Protein AF-0000000074530546 (afdb_homodimer)

Sequence (220 aa):
MHNEKDLALDKEKIQRIVKDAVESVIQHDTPYDHSKVTHWVNNIIDKTMKATTGLSKPFKYIVTCVIVQNNGAGFHTASSCYWETTDDSYIDKFEGQNLYCITSVYWISLMHNEKDLALDKEKIQRIVKDAVESVIQHDTPYDHSKVTHWVNNIIDKTMKATTGLSKPFKYIVTCVIVQNNGAGFHTASSCYWETTDDSYIDKFEGQNLYCITSVYWISL

Foldseek 3Di:
DPPPVVQDDDLVQLVVQLVCLLCVQDDQARADDPVCVVVSQVSSQVSSVVSRVVVVHQKDKDKGKDKAFPPPDDDDDDDDDDDDDPSFKDWDWDHHPTMIMIMMMGIDHD/DPPPVVQDDDLVQLVVQLVCLLCVQDDQARADDPVCVVVSQVSSQVSSVVSRVVVVHQKDKDKGKDKAFPPPDDDDDDDDDDDPDPSFKDWDWDHHDTMIMIMMMGIDHD

Solvent-accessible surface area (backbone atoms only — not comparable to full-atom values): 12385 Å² total; per-residue (Å²): 131,81,55,66,75,76,60,54,81,60,63,69,58,52,51,50,45,46,51,51,26,44,58,73,72,47,56,55,76,42,72,68,45,83,89,46,46,62,58,49,42,51,49,30,46,49,47,29,50,52,58,60,60,65,67,72,58,77,54,35,40,39,38,36,29,36,39,34,39,46,80,81,61,53,70,46,72,54,68,52,68,51,69,87,69,86,83,37,58,51,77,45,79,48,77,35,70,29,26,36,37,41,39,35,40,37,50,40,79,113,130,80,55,67,75,76,61,53,83,59,62,69,58,51,51,50,45,46,50,52,27,44,57,72,72,48,53,56,76,41,73,68,47,84,88,45,46,62,57,49,42,50,49,32,46,50,48,29,49,53,58,60,61,64,65,73,58,76,52,36,38,38,37,36,30,37,40,34,40,45,80,81,61,53,72,46,71,55,69,50,68,52,67,89,67,84,84,36,58,51,77,46,78,48,77,35,69,29,25,34,36,41,39,35,40,39,51,40,79,111

Radius of gyration: 17.86 Å; Cα contacts (8 Å, |Δi|>4): 386; chains: 2; bounding box: 40×55×40 Å

Organism: Naegleria gruberi (NCBI:txid5762)

InterPro domains:
  IPR005334 Dynein light chain Tctex-1-like [PF03645] (13-106)
  IPR005334 Dynein light chain Tctex-1-like [PTHR21255] (6-108)
  IPR038586 Tctex-1-like superfamily [G3DSA:3.30.1140.40] (11-109)

Structure (mmCIF, N/CA/C/O backbone):
data_AF-0000000074530546-model_v1
#
loop_
_entity.id
_entity.type
_entity.pdbx_description
1 polymer 'Dynein light chain'
#
loop_
_atom_site.group_PDB
_atom_site.id
_atom_site.type_symbol
_atom_site.label_atom_id
_atom_site.label_alt_id
_atom_site.label_comp_id
_atom_site.label_asym_id
_atom_site.label_entity_id
_atom_site.label_seq_id
_atom_site.pdbx_PDB_ins_code
_atom_site.Cartn_x
_atom_site.Cartn_y
_atom_site.Cartn_z
_atom_site.occupancy
_atom_site.B_iso_or_equiv
_atom_site.auth_seq_id
_atom_site.auth_comp_id
_atom_site.auth_asym_id
_atom_site.auth_atom_id
_atom_site.pdbx_PDB_model_num
ATOM 1 N N . MET A 1 1 ? -14.602 24.984 22.281 1 37.88 1 MET A N 1
ATOM 2 C CA . MET A 1 1 ? -14.055 23.797 22.922 1 37.88 1 MET A CA 1
ATOM 3 C C . MET A 1 1 ? -14.289 22.562 22.062 1 37.88 1 MET A C 1
ATOM 5 O O . MET A 1 1 ? -15.383 21.984 22.062 1 37.88 1 MET A O 1
ATOM 9 N N . HIS A 1 2 ? -13.938 22.531 20.75 1 51.38 2 HIS A N 1
ATOM 10 C CA . HIS A 1 2 ? -14.242 21.422 19.844 1 51.38 2 HIS A CA 1
ATOM 11 C C . HIS A 1 2 ? -13.742 20.094 20.406 1 51.38 2 HIS A C 1
ATOM 13 O O . HIS A 1 2 ? -12.594 19.984 20.828 1 51.38 2 HIS A O 1
ATOM 19 N N . ASN A 1 3 ? -14.547 19.312 21.047 1 52.34 3 ASN A N 1
ATOM 20 C CA . ASN A 1 3 ? -14.289 18.016 21.688 1 52.34 3 ASN A CA 1
ATOM 21 C C . ASN A 1 3 ? -13.352 17.156 20.844 1 52.34 3 ASN A C 1
ATOM 23 O O . ASN A 1 3 ? -13.703 16.75 19.734 1 52.34 3 ASN A O 1
ATOM 27 N N . GLU A 1 4 ? -12.086 17.297 21.172 1 56.06 4 GLU A N 1
ATOM 28 C CA . GLU A 1 4 ? -11.023 16.516 20.531 1 56.06 4 GLU A CA 1
ATOM 29 C C . GLU A 1 4 ? -11.508 15.125 20.141 1 56.06 4 GLU A C 1
ATOM 31 O O . GLU A 1 4 ? -11.055 14.555 19.141 1 56.06 4 GLU A O 1
ATOM 36 N N . LYS A 1 5 ? -12.312 14.602 21.094 1 59.06 5 LYS A N 1
ATOM 37 C CA . LYS A 1 5 ? -12.891 13.273 20.906 1 59.06 5 LYS A CA 1
ATOM 38 C C . LYS A 1 5 ? -13.773 13.227 19.672 1 59.06 5 LYS A C 1
ATOM 40 O O . LYS A 1 5 ? -13.844 12.211 18.984 1 59.06 5 LYS A O 1
ATOM 45 N N . ASP A 1 6 ? -14.367 14.383 19.406 1 64.12 6 ASP A N 1
ATOM 46 C CA . ASP A 1 6 ? -15.289 14.445 18.266 1 64.12 6 ASP A CA 1
ATOM 47 C C . ASP A 1 6 ? -14.539 14.43 16.953 1 64.12 6 ASP A C 1
ATOM 49 O O . ASP A 1 6 ? -15.109 14.109 15.906 1 64.12 6 ASP A O 1
ATOM 53 N N . LEU A 1 7 ? -13.219 14.578 17.109 1 76.75 7 LEU A N 1
ATOM 54 C CA . LEU A 1 7 ? -12.43 14.711 15.891 1 76.75 7 LEU A CA 1
ATOM 55 C C . LEU A 1 7 ? -11.695 13.414 15.578 1 76.75 7 LEU A C 1
ATOM 57 O O . LEU A 1 7 ? -11.289 13.18 14.438 1 76.75 7 LEU A O 1
ATOM 61 N N . ALA A 1 8 ? -11.844 12.477 16.469 1 85.25 8 ALA A N 1
ATOM 62 C CA . ALA A 1 8 ? -11.102 11.234 16.25 1 85.25 8 ALA A CA 1
ATOM 63 C C . ALA A 1 8 ? -11.844 10.32 15.281 1 85.25 8 ALA A C 1
ATOM 65 O O . ALA A 1 8 ? -13.07 10.352 15.195 1 85.25 8 ALA A O 1
ATOM 66 N N . LEU A 1 9 ? -11.078 9.562 14.508 1 90.94 9 LEU A N 1
ATOM 67 C CA . LEU A 1 9 ? -11.688 8.602 13.602 1 90.94 9 LEU A CA 1
ATOM 68 C C . LEU A 1 9 ? -12.016 7.301 14.328 1 90.94 9 LEU A C 1
ATOM 70 O O . LEU A 1 9 ? -11.195 6.789 15.086 1 90.94 9 LEU A O 1
ATOM 74 N N . ASP A 1 10 ? -13.219 6.836 14.234 1 94 10 ASP A N 1
ATOM 75 C CA . ASP A 1 10 ? -13.664 5.562 14.789 1 94 10 ASP A CA 1
ATOM 76 C C . ASP A 1 10 ? -13.125 4.391 13.977 1 94 10 ASP A C 1
ATOM 78 O O . ASP A 1 10 ? -13.609 4.105 12.883 1 94 10 ASP A O 1
ATOM 82 N N . LYS A 1 11 ? -12.227 3.707 14.484 1 95.38 11 LYS A N 1
ATOM 83 C CA . LYS A 1 11 ? -11.562 2.619 13.773 1 95.38 11 LYS A CA 1
ATOM 84 C C . LYS A 1 11 ? -12.547 1.518 13.398 1 95.38 11 LYS A C 1
ATOM 86 O O . LYS A 1 11 ? -12.422 0.896 12.344 1 95.38 11 LYS A O 1
ATOM 91 N N . GLU A 1 12 ? -13.5 1.257 14.289 1 97.06 12 GLU A N 1
ATOM 92 C CA . GLU A 1 12 ? -14.5 0.234 13.992 1 97.06 12 GLU A CA 1
ATOM 93 C C . GLU A 1 12 ? -15.32 0.604 12.758 1 97.06 12 GLU A C 1
ATOM 95 O O . GLU A 1 12 ? -15.703 -0.269 11.984 1 97.06 12 GLU A O 1
ATOM 100 N N . LYS A 1 13 ? -15.578 1.832 12.688 1 97.19 13 LYS A N 1
ATOM 101 C CA . LYS A 1 13 ? -16.297 2.297 11.508 1 97.19 13 LYS A CA 1
ATOM 102 C C . LYS A 1 13 ? -15.469 2.102 10.242 1 97.19 13 LYS A C 1
ATOM 104 O O . LYS A 1 13 ? -15.984 1.652 9.219 1 97.19 13 LYS A O 1
ATOM 109 N N . ILE A 1 14 ? -14.164 2.354 10.242 1 98.25 14 ILE A N 1
ATOM 110 C CA . ILE A 1 14 ? -13.273 2.172 9.102 1 98.25 14 ILE A CA 1
ATOM 111 C C . ILE A 1 14 ? -13.203 0.692 8.734 1 98.25 14 ILE A C 1
ATOM 113 O O . ILE A 1 14 ? -13.266 0.338 7.555 1 98.25 14 ILE A O 1
ATOM 117 N N . GLN A 1 15 ? -13.117 -0.104 9.711 1 98.44 15 GLN A N 1
ATOM 118 C CA . GLN A 1 15 ? -13.078 -1.546 9.492 1 98.44 15 GLN A CA 1
ATOM 119 C C . GLN A 1 15 ? -14.297 -2.023 8.719 1 98.44 15 GLN A C 1
ATOM 121 O O . GLN A 1 15 ? -14.172 -2.768 7.746 1 98.44 15 GLN A O 1
ATOM 126 N N . ARG A 1 16 ? -15.43 -1.566 9.18 1 98.69 16 ARG A N 1
ATOM 127 C CA . ARG A 1 16 ? -16.672 -1.962 8.531 1 98.69 16 ARG A CA 1
ATOM 128 C C . ARG A 1 16 ? -16.734 -1.451 7.094 1 98.69 16 ARG A C 1
ATOM 130 O O . ARG A 1 16 ? -17.156 -2.172 6.188 1 98.69 16 ARG A O 1
ATOM 137 N N . ILE A 1 17 ? -16.312 -0.23 6.898 1 98.81 17 ILE A N 1
ATOM 138 C CA . ILE A 1 17 ? -16.297 0.372 5.566 1 98.81 17 ILE A CA 1
ATOM 139 C C . ILE A 1 17 ? -15.461 -0.491 4.625 1 98.81 17 ILE A C 1
ATOM 141 O O . ILE A 1 17 ? -15.898 -0.82 3.521 1 98.81 17 ILE A O 1
ATOM 145 N N . VAL A 1 18 ? -14.266 -0.903 5.016 1 98.88 18 VAL A N 1
ATOM 146 C CA . VAL A 1 18 ? -13.344 -1.652 4.172 1 98.88 18 VAL A CA 1
ATOM 147 C C . VAL A 1 18 ? -13.906 -3.045 3.898 1 98.88 18 VAL A C 1
ATOM 149 O O . VAL A 1 18 ? -13.945 -3.492 2.75 1 98.88 18 VAL A O 1
ATOM 152 N N . LYS A 1 19 ? -14.391 -3.66 4.957 1 98.75 19 LYS A N 1
ATOM 153 C CA . LYS A 1 19 ? -14.922 -5.012 4.812 1 98.75 19 LYS A CA 1
ATOM 154 C C . LYS A 1 19 ? -16.141 -5.027 3.895 1 98.75 19 LYS A C 1
ATOM 156 O O . LYS A 1 19 ? -16.266 -5.906 3.039 1 98.75 19 LYS A O 1
ATOM 161 N N . ASP A 1 20 ? -17.031 -4.062 4.051 1 98.88 20 ASP A N 1
ATOM 162 C CA . ASP A 1 20 ? -18.203 -3.959 3.193 1 98.88 20 ASP A CA 1
ATOM 163 C C . ASP A 1 20 ? -17.797 -3.729 1.737 1 98.88 20 ASP A C 1
ATOM 165 O O . ASP A 1 20 ? -18.391 -4.305 0.825 1 98.88 20 ASP A O 1
ATOM 169 N N . ALA A 1 21 ? -16.812 -2.848 1.473 1 98.94 21 ALA A N 1
ATOM 170 C CA . ALA A 1 21 ? -16.344 -2.566 0.12 1 98.94 21 ALA A CA 1
ATOM 171 C C . ALA A 1 21 ? -15.781 -3.826 -0.538 1 98.94 21 ALA A C 1
ATOM 173 O O . ALA A 1 21 ? -16.125 -4.141 -1.681 1 98.94 21 ALA A O 1
ATOM 174 N N . VAL A 1 22 ? -14.969 -4.605 0.191 1 98.88 22 VAL A N 1
ATOM 175 C CA . VAL A 1 22 ? -14.328 -5.809 -0.336 1 98.88 22 VAL A CA 1
ATOM 176 C C . VAL A 1 22 ? -15.391 -6.871 -0.618 1 98.88 22 VAL A C 1
ATOM 178 O O . VAL A 1 22 ? -15.438 -7.43 -1.716 1 98.88 22 VAL A O 1
ATOM 181 N N . GLU A 1 23 ? -16.297 -7.043 0.316 1 98.56 23 GLU A N 1
ATOM 182 C CA . GLU A 1 23 ? -17.281 -8.117 0.213 1 98.56 23 GLU A CA 1
ATOM 183 C C . GLU A 1 23 ? -18.344 -7.789 -0.827 1 98.56 23 GLU A C 1
ATOM 185 O O . GLU A 1 23 ? -19.031 -8.688 -1.32 1 98.56 23 GLU A O 1
ATOM 190 N N . SER A 1 24 ? -18.516 -6.516 -1.108 1 98.75 24 SER A N 1
ATOM 191 C CA . SER A 1 24 ? -19.453 -6.129 -2.158 1 98.75 24 SER A CA 1
ATOM 192 C C . SER A 1 24 ? -18.891 -6.457 -3.541 1 98.75 24 SER A C 1
ATOM 194 O O . SER A 1 24 ? -19.641 -6.469 -4.527 1 98.75 24 SER A O 1
ATOM 196 N N . VAL A 1 25 ? -17.578 -6.66 -3.701 1 98.62 25 VAL A N 1
ATOM 197 C CA . VAL A 1 25 ? -16.922 -6.828 -4.996 1 98.62 25 VAL A CA 1
ATOM 198 C C . VAL A 1 25 ? -16.5 -8.281 -5.18 1 98.62 25 VAL A C 1
ATOM 200 O O . VAL A 1 25 ? -16.672 -8.859 -6.258 1 98.62 25 VAL A O 1
ATOM 203 N N . ILE A 1 26 ? -15.969 -8.906 -4.129 1 98.06 26 ILE A 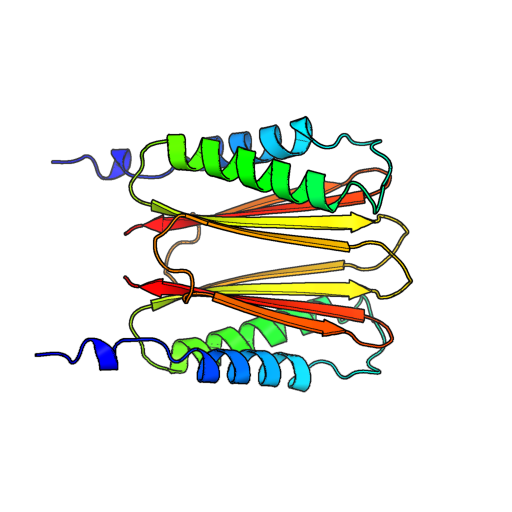N 1
ATOM 204 C CA . ILE A 1 26 ? -15.469 -10.273 -4.266 1 98.06 26 ILE A CA 1
ATOM 205 C C . ILE A 1 26 ? -16 -11.133 -3.125 1 98.06 26 ILE A C 1
ATOM 207 O O . ILE A 1 26 ? -16.156 -10.656 -1.996 1 98.06 26 ILE A O 1
ATOM 211 N N . GLN A 1 27 ? -16.281 -12.359 -3.418 1 98.12 27 GLN A N 1
ATOM 212 C CA . GLN A 1 27 ? -16.719 -13.391 -2.484 1 98.12 27 GLN A CA 1
ATOM 213 C C . GLN A 1 27 ? -15.68 -14.492 -2.334 1 98.12 27 GLN A C 1
ATOM 215 O O . GLN A 1 27 ? -14.703 -14.531 -3.084 1 98.12 27 GLN A O 1
ATOM 220 N N . HIS A 1 28 ? -15.914 -15.32 -1.406 1 97.94 28 HIS A N 1
ATOM 221 C CA . HIS A 1 28 ? -14.961 -16.359 -1.061 1 97.94 28 HIS A CA 1
ATOM 222 C C . HIS A 1 28 ? -14.648 -17.25 -2.264 1 97.94 28 HIS A C 1
ATOM 224 O O . HIS A 1 28 ? -13.516 -17.719 -2.424 1 97.94 28 HIS A O 1
ATOM 230 N N . ASP A 1 29 ? -15.641 -17.438 -3.143 1 98.12 29 ASP A N 1
ATOM 231 C CA . ASP A 1 29 ? -15.469 -18.375 -4.25 1 98.12 29 ASP A CA 1
ATOM 232 C C . ASP A 1 29 ? -15.328 -17.625 -5.578 1 98.12 29 ASP A C 1
ATOM 234 O O . ASP A 1 29 ? -15.414 -18.234 -6.645 1 98.12 29 ASP A O 1
ATOM 238 N N . THR A 1 30 ? -15.133 -16.375 -5.488 1 98.06 30 THR A N 1
ATOM 239 C CA . THR A 1 30 ? -14.938 -15.594 -6.711 1 98.06 30 THR A CA 1
ATOM 240 C C . THR A 1 30 ? -13.734 -16.109 -7.492 1 98.06 30 THR A C 1
ATOM 242 O O . THR A 1 30 ? -12.633 -16.203 -6.949 1 98.06 30 THR A O 1
ATOM 245 N N . PRO A 1 31 ? -13.953 -16.5 -8.742 1 97.81 31 PRO A N 1
ATOM 246 C CA . PRO A 1 31 ? -12.805 -16.906 -9.555 1 97.81 31 PRO A CA 1
ATOM 247 C C . PRO A 1 31 ? -11.906 -15.727 -9.922 1 97.81 31 PRO A C 1
ATOM 249 O O . PRO A 1 31 ? -12.398 -14.625 -10.172 1 97.81 31 PRO A O 1
ATOM 252 N N . TYR A 1 32 ? -10.672 -16.031 -9.938 1 97.19 32 TYR A N 1
ATOM 253 C CA . TYR A 1 32 ? -9.758 -15.008 -10.43 1 97.19 32 TYR A CA 1
ATOM 254 C C . TYR A 1 32 ? -9.953 -14.773 -11.922 1 97.19 32 TYR A C 1
ATOM 256 O O . TYR A 1 32 ? -10.031 -15.719 -12.703 1 97.19 32 TYR A O 1
ATOM 264 N N . ASP A 1 33 ? -10.016 -13.555 -12.383 1 96.88 33 ASP A N 1
ATOM 265 C CA . ASP A 1 33 ? -10.172 -13.148 -13.773 1 96.88 33 ASP A CA 1
ATOM 266 C C . ASP A 1 33 ? -9.312 -11.93 -14.086 1 96.88 33 ASP A C 1
ATOM 268 O O . ASP A 1 33 ? -9.641 -10.805 -13.695 1 96.88 33 ASP A O 1
ATOM 272 N N . HIS A 1 34 ? -8.219 -12.133 -14.82 1 94.38 34 HIS A N 1
ATOM 273 C CA . HIS A 1 34 ? -7.246 -11.094 -15.125 1 94.38 34 HIS A CA 1
ATOM 274 C C . HIS A 1 34 ? -7.91 -9.891 -15.789 1 94.38 34 HIS A C 1
ATOM 276 O O . HIS A 1 34 ? -7.48 -8.758 -15.594 1 94.38 34 HIS A O 1
ATOM 282 N N . SER A 1 35 ? -8.883 -10.18 -16.484 1 96.88 35 SER A N 1
ATOM 283 C CA . SER A 1 35 ? -9.531 -9.109 -17.234 1 96.88 35 SER A CA 1
ATOM 284 C C . SER A 1 35 ? -10.438 -8.273 -16.344 1 96.88 35 SER A C 1
ATOM 286 O O . SER A 1 35 ? -10.859 -7.184 -16.734 1 96.88 35 SER A O 1
ATOM 288 N N . LYS A 1 36 ? -10.711 -8.719 -15.133 1 97.75 36 LYS A N 1
ATOM 289 C CA . LYS A 1 36 ? -11.664 -8.031 -14.273 1 97.75 36 LYS A CA 1
ATOM 290 C C . LYS A 1 36 ? -10.969 -7.449 -13.039 1 97.75 36 LYS A C 1
ATOM 292 O O . LYS A 1 36 ? -11.492 -6.547 -12.391 1 97.75 36 LYS A O 1
ATOM 297 N N . VAL A 1 37 ? -9.828 -7.934 -12.727 1 98.06 37 VAL A N 1
ATOM 298 C CA . VAL A 1 37 ? -9.195 -7.668 -11.438 1 98.06 37 VAL A CA 1
ATOM 299 C C . VAL A 1 37 ? -8.914 -6.176 -11.297 1 98.06 37 VAL A C 1
ATOM 301 O O . VAL A 1 37 ? -9.047 -5.605 -10.211 1 98.06 37 VAL A O 1
ATOM 304 N N . THR A 1 38 ? -8.516 -5.582 -12.43 1 98.25 38 THR A N 1
ATOM 305 C CA . THR A 1 38 ? -8.289 -4.145 -12.391 1 98.25 38 THR A CA 1
ATOM 306 C C . THR A 1 38 ? -9.562 -3.402 -12 1 98.25 38 THR A C 1
ATOM 308 O O . THR A 1 38 ? -9.531 -2.496 -11.164 1 98.25 38 THR A O 1
ATOM 311 N N . HIS A 1 39 ? -10.602 -3.795 -12.531 1 98.38 39 HIS A N 1
ATOM 312 C CA . HIS A 1 39 ? -11.891 -3.197 -12.203 1 98.38 39 HIS A CA 1
ATOM 313 C C . HIS A 1 39 ? -12.258 -3.451 -10.742 1 98.38 39 HIS A C 1
ATOM 315 O O . HIS A 1 39 ? -12.734 -2.547 -10.055 1 98.38 39 HIS A O 1
ATOM 321 N N . TRP A 1 40 ? -12.039 -4.66 -10.25 1 98.88 40 TRP A N 1
ATOM 322 C CA . TRP A 1 40 ? -12.32 -5 -8.859 1 98.88 40 TRP A CA 1
ATOM 323 C C . TRP A 1 40 ? -11.523 -4.117 -7.914 1 98.88 40 TRP A C 1
ATOM 325 O O . TRP A 1 40 ? -12.078 -3.527 -6.984 1 98.88 40 TRP A O 1
ATOM 335 N N . VAL A 1 41 ? -10.227 -3.99 -8.164 1 98.81 41 VAL A 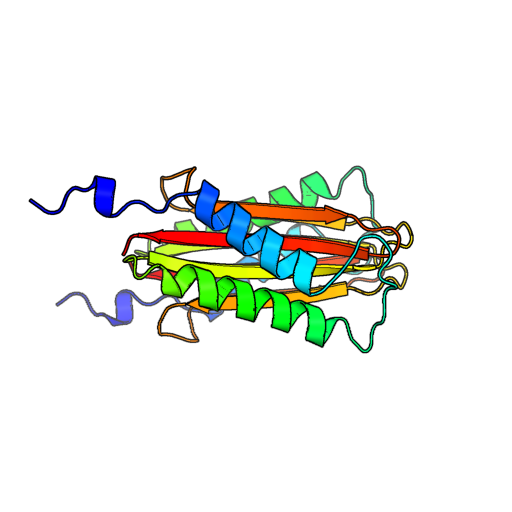N 1
ATOM 336 C CA . VAL A 1 41 ? -9.32 -3.186 -7.348 1 98.81 41 VAL A CA 1
ATOM 337 C C . VAL A 1 41 ? -9.82 -1.743 -7.297 1 98.81 41 VAL A C 1
ATOM 339 O O . VAL A 1 41 ? -9.977 -1.173 -6.215 1 98.81 41 VAL A O 1
ATOM 342 N N . ASN A 1 42 ? -10.172 -1.205 -8.398 1 98.75 42 ASN A N 1
ATOM 343 C CA . ASN A 1 42 ? -10.633 0.18 -8.469 1 98.75 42 ASN A CA 1
ATOM 344 C C . ASN A 1 42 ? -11.969 0.365 -7.762 1 98.75 42 ASN A C 1
ATOM 346 O O . ASN A 1 42 ? -12.188 1.377 -7.094 1 98.75 42 ASN A O 1
ATOM 350 N N . ASN A 1 43 ? -12.836 -0.547 -7.93 1 98.88 43 ASN A N 1
ATOM 351 C CA . ASN A 1 43 ? -14.133 -0.476 -7.273 1 98.88 43 ASN A CA 1
ATOM 352 C C . ASN A 1 43 ? -14 -0.483 -5.754 1 98.88 43 ASN A C 1
ATOM 354 O O . ASN A 1 43 ? -14.648 0.299 -5.062 1 98.88 43 ASN A O 1
ATOM 358 N N . ILE A 1 44 ? -13.148 -1.354 -5.273 1 98.88 44 ILE A N 1
ATOM 359 C CA . ILE A 1 44 ? -12.922 -1.455 -3.834 1 98.88 44 ILE A CA 1
ATOM 360 C C . ILE A 1 44 ? -12.328 -0.146 -3.314 1 98.88 44 ILE A C 1
ATOM 362 O O . ILE A 1 44 ? -12.781 0.384 -2.297 1 98.88 44 ILE A O 1
ATOM 366 N N . ILE A 1 45 ? -11.422 0.363 -4.008 1 98.81 45 ILE A N 1
ATOM 367 C CA . ILE A 1 45 ? -10.766 1.604 -3.607 1 98.81 45 ILE A CA 1
ATOM 368 C C . ILE A 1 45 ? -11.781 2.746 -3.611 1 98.81 45 ILE A C 1
ATOM 370 O O . ILE A 1 45 ? -11.883 3.504 -2.643 1 98.81 45 ILE A O 1
ATOM 374 N N . ASP A 1 46 ? -12.555 2.832 -4.637 1 98.75 46 ASP A N 1
ATOM 375 C CA . ASP A 1 46 ? -13.539 3.9 -4.789 1 98.75 46 ASP A CA 1
ATOM 376 C C . ASP A 1 46 ? -14.586 3.844 -3.684 1 98.75 46 ASP A C 1
ATOM 378 O O . ASP A 1 46 ? -14.898 4.863 -3.066 1 98.75 46 ASP A O 1
ATOM 382 N N . LYS A 1 47 ? -15.125 2.723 -3.42 1 98.88 47 LYS A N 1
ATOM 383 C CA . LYS A 1 47 ? -16.125 2.545 -2.375 1 98.88 47 LYS A CA 1
ATOM 384 C C . LYS A 1 47 ? -15.555 2.883 -1.001 1 98.88 47 LYS A C 1
ATOM 386 O O . LYS A 1 47 ? -16.203 3.576 -0.209 1 98.88 47 LYS A O 1
ATOM 391 N N . THR A 1 48 ? -14.375 2.408 -0.734 1 98.88 48 THR A N 1
ATOM 392 C CA . THR A 1 48 ? -13.727 2.654 0.548 1 98.88 48 THR A CA 1
ATOM 393 C C . THR A 1 48 ? -13.445 4.145 0.731 1 98.88 48 THR A C 1
ATOM 395 O O . THR A 1 48 ? -13.766 4.719 1.771 1 98.88 48 THR A O 1
ATOM 398 N N . MET A 1 49 ? -12.852 4.715 -0.305 1 98.5 49 MET A N 1
ATOM 399 C CA . MET A 1 49 ? -12.492 6.129 -0.238 1 98.5 49 MET A CA 1
ATOM 400 C C . MET A 1 49 ? -13.734 6.996 -0.076 1 98.5 49 MET A C 1
ATOM 402 O O . MET A 1 49 ? -13.766 7.895 0.77 1 98.5 49 MET A O 1
ATOM 406 N N . LYS A 1 50 ? -14.742 6.703 -0.856 1 98.69 50 LYS A N 1
ATOM 407 C CA . LYS A 1 50 ? -15.984 7.469 -0.794 1 98.69 50 LYS A CA 1
ATOM 408 C C . LYS A 1 50 ? -16.609 7.383 0.592 1 98.69 50 LYS A C 1
ATOM 410 O O . LYS A 1 50 ? -17 8.398 1.168 1 98.69 50 LYS A O 1
ATOM 415 N N . ALA A 1 51 ? -16.734 6.227 1.116 1 98.69 51 ALA A N 1
ATOM 416 C CA . ALA A 1 51 ? -17.359 6.027 2.424 1 98.69 51 ALA A CA 1
ATOM 417 C C . ALA A 1 51 ? -16.531 6.676 3.527 1 98.69 51 ALA A C 1
ATOM 419 O O . ALA A 1 51 ? -17.078 7.285 4.449 1 98.69 51 ALA A O 1
ATOM 420 N N . THR A 1 52 ? -15.18 6.555 3.504 1 98.06 52 THR A N 1
ATOM 421 C CA . THR A 1 52 ? -14.305 7.109 4.531 1 98.06 52 THR A CA 1
ATOM 422 C C . THR A 1 52 ? -14.344 8.633 4.512 1 98.06 52 THR A C 1
ATOM 424 O O . THR A 1 52 ? -14.453 9.273 5.559 1 98.06 52 THR A O 1
ATOM 427 N N . THR A 1 53 ? -14.281 9.219 3.342 1 96.56 53 THR A N 1
ATOM 428 C CA . THR A 1 53 ? -14.297 10.672 3.232 1 96.56 53 THR A CA 1
ATOM 429 C C . THR A 1 53 ? -15.688 11.219 3.531 1 96.56 53 THR A C 1
ATOM 431 O O . THR A 1 53 ? -15.828 12.375 3.947 1 96.56 53 THR A O 1
ATOM 434 N N . GLY A 1 54 ? -16.641 10.422 3.41 1 97.25 54 GLY A N 1
ATOM 435 C CA . GLY A 1 54 ? -18 10.797 3.711 1 97.25 54 GLY A CA 1
ATOM 436 C C . GLY A 1 54 ? -18.266 10.992 5.195 1 97.25 54 GLY A C 1
ATOM 437 O O . GLY A 1 54 ? -19.281 11.578 5.586 1 97.25 54 GLY A O 1
ATOM 438 N N . LEU A 1 55 ? -17.359 10.508 6.008 1 95.56 55 LEU A N 1
ATOM 439 C CA . LEU A 1 55 ? -17.484 10.688 7.453 1 95.56 55 LEU A CA 1
ATOM 440 C C . LEU A 1 55 ? -17.281 12.148 7.844 1 95.56 55 LEU A C 1
ATOM 442 O O . LEU A 1 55 ? -17.562 12.531 8.977 1 95.56 55 LEU A O 1
ATOM 446 N N . SER A 1 56 ? -16.812 12.961 6.957 1 93.81 56 SER A N 1
ATOM 447 C CA . SER A 1 56 ? -16.641 14.398 7.125 1 93.81 56 SER A CA 1
ATOM 448 C C . SER A 1 56 ? -15.758 14.719 8.32 1 93.81 56 SER A C 1
ATOM 450 O O . SER A 1 56 ? -16.078 15.594 9.125 1 93.81 56 SER A O 1
ATOM 452 N N . LYS A 1 57 ? -14.758 13.914 8.531 1 93.88 57 LYS A N 1
ATOM 453 C CA . LYS A 1 57 ? -13.727 14.156 9.539 1 93.88 57 LYS A CA 1
ATOM 454 C C . LYS A 1 57 ? -12.492 14.797 8.922 1 93.88 57 LYS A C 1
ATOM 456 O O . LYS A 1 57 ? -12.219 14.617 7.73 1 93.88 57 LYS A O 1
ATOM 461 N N . PRO A 1 58 ? -11.68 15.578 9.703 1 92.75 58 PRO A N 1
ATOM 462 C CA . PRO A 1 58 ? -10.531 16.312 9.172 1 92.75 58 PRO A CA 1
ATOM 463 C C . PRO A 1 58 ? -9.281 15.445 9.062 1 92.75 58 PRO A C 1
ATOM 465 O O . PRO A 1 58 ? -8.281 15.703 9.742 1 92.75 58 PRO A O 1
ATOM 468 N N . PHE A 1 59 ? -9.266 14.523 8.102 1 94.31 59 PHE A N 1
ATOM 469 C CA . PHE A 1 59 ? -8.133 13.641 7.863 1 94.31 59 PHE A CA 1
ATOM 470 C C . PHE A 1 59 ? -7.812 13.555 6.375 1 94.31 59 PHE A C 1
ATOM 472 O O . PHE A 1 59 ? -8.695 13.758 5.539 1 94.31 59 PHE A O 1
ATOM 479 N N . LYS A 1 60 ? -6.598 13.344 6.086 1 94.62 60 LYS A N 1
ATOM 480 C CA . LYS A 1 60 ? -6.164 12.828 4.793 1 94.62 60 LYS A CA 1
ATOM 481 C C . LYS A 1 60 ? -6.156 11.297 4.785 1 94.62 60 LYS A C 1
ATOM 483 O O . LYS A 1 60 ? -5.945 10.672 5.824 1 94.62 60 LYS A O 1
ATOM 488 N N . TYR A 1 61 ? -6.461 10.734 3.621 1 96.38 61 TYR A N 1
ATOM 489 C CA . TYR A 1 61 ? -6.59 9.281 3.553 1 96.38 61 TYR A CA 1
ATOM 490 C C . TYR A 1 61 ? -5.742 8.711 2.424 1 96.38 61 TYR A C 1
ATOM 492 O O . TYR A 1 61 ? -5.629 9.312 1.355 1 96.38 61 TYR A O 1
ATOM 500 N N . ILE A 1 62 ? -5.199 7.531 2.654 1 97.19 62 ILE A N 1
ATOM 501 C CA . ILE A 1 62 ? -4.66 6.676 1.602 1 97.19 62 ILE A CA 1
ATOM 502 C C . ILE A 1 62 ? -5.34 5.312 1.646 1 97.19 62 ILE A C 1
ATOM 504 O O . ILE A 1 62 ? -5.453 4.703 2.713 1 97.19 62 ILE A O 1
ATOM 508 N N . VAL A 1 63 ? -5.859 4.914 0.564 1 98.5 63 VAL A N 1
ATOM 509 C CA . VAL A 1 63 ? -6.387 3.561 0.419 1 98.5 63 VAL A CA 1
ATOM 510 C C . VAL A 1 63 ? -5.559 2.789 -0.604 1 98.5 63 VAL A C 1
ATOM 512 O O . VAL A 1 63 ? -5.297 3.285 -1.702 1 98.5 63 VAL A O 1
ATOM 515 N N . THR A 1 64 ? -5.07 1.661 -0.296 1 98.38 64 THR A N 1
ATOM 516 C CA . THR A 1 64 ? -4.418 0.751 -1.231 1 98.38 64 THR A CA 1
ATOM 517 C C . THR A 1 64 ? -5.176 -0.57 -1.318 1 98.38 64 THR A C 1
ATOM 519 O O . THR A 1 64 ? -5.758 -1.024 -0.332 1 98.38 64 THR A O 1
ATOM 522 N N . CYS A 1 65 ? -5.16 -1.166 -2.416 1 98.75 65 CYS A N 1
ATOM 523 C CA . CYS A 1 65 ? -5.75 -2.486 -2.615 1 98.75 65 CYS A CA 1
ATOM 524 C C . CYS A 1 65 ? -4.891 -3.33 -3.551 1 98.75 65 CYS A C 1
ATOM 526 O O . CYS A 1 65 ? -4.402 -2.834 -4.566 1 98.75 65 CYS A O 1
ATOM 528 N N . VAL A 1 66 ? -4.699 -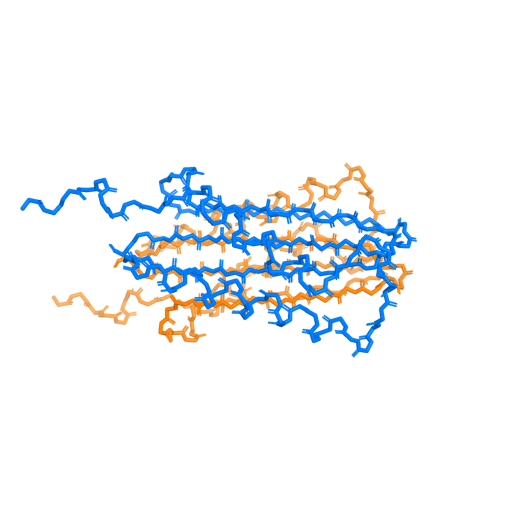4.559 -3.191 1 98.31 66 VAL A N 1
ATOM 529 C CA . VAL A 1 66 ? -3.955 -5.535 -3.98 1 98.31 66 VAL A CA 1
ATOM 530 C C . VAL A 1 66 ? -4.758 -6.828 -4.094 1 98.31 66 VAL A C 1
ATOM 532 O O . VAL A 1 66 ? -5.277 -7.336 -3.096 1 98.31 66 VAL A O 1
ATOM 535 N N . ILE A 1 67 ? -4.844 -7.324 -5.223 1 98.12 67 ILE A N 1
ATOM 536 C CA . ILE A 1 67 ? -5.434 -8.641 -5.445 1 98.12 67 ILE A CA 1
ATOM 537 C C . ILE A 1 67 ? -4.41 -9.555 -6.117 1 98.12 67 ILE A C 1
ATOM 539 O O . ILE A 1 67 ? -3.762 -9.164 -7.09 1 98.12 67 ILE A O 1
ATOM 543 N N . VAL A 1 68 ? -4.254 -10.734 -5.582 1 96.56 68 VAL A N 1
ATOM 544 C CA . VAL A 1 68 ? -3.326 -11.734 -6.102 1 96.56 68 VAL A CA 1
ATOM 545 C C . VAL A 1 68 ? -4.07 -13.039 -6.363 1 96.56 68 VAL A C 1
ATOM 547 O O . VAL A 1 68 ? -4.926 -13.445 -5.574 1 96.56 68 VAL A O 1
ATOM 550 N N . GLN A 1 69 ? -3.727 -13.594 -7.465 1 96.88 69 GLN A N 1
ATOM 551 C CA . GLN A 1 69 ? -4.266 -14.922 -7.734 1 96.88 69 GLN A CA 1
ATOM 552 C C . GLN A 1 69 ? -3.752 -15.938 -6.719 1 96.88 69 GLN A C 1
ATOM 554 O O . GLN A 1 69 ? -2.555 -15.984 -6.426 1 96.88 69 GLN A O 1
ATOM 559 N N . ASN A 1 70 ? -4.695 -16.688 -6.121 1 94.88 70 ASN A N 1
ATOM 560 C CA . ASN A 1 70 ? -4.34 -17.75 -5.191 1 94.88 70 ASN A CA 1
ATOM 561 C C . ASN A 1 70 ? -4.016 -19.047 -5.922 1 94.88 70 ASN A C 1
ATOM 563 O O . ASN A 1 70 ? -4.785 -20 -5.859 1 94.88 70 ASN A O 1
ATOM 567 N N . ASN A 1 71 ? -2.996 -19.203 -6.52 1 92.88 71 ASN A N 1
ATOM 568 C CA . ASN A 1 71 ? -2.551 -20.391 -7.234 1 92.88 71 ASN A CA 1
ATOM 569 C C . ASN A 1 71 ? -1.338 -21.031 -6.566 1 92.88 71 ASN A C 1
ATOM 571 O O . ASN A 1 71 ? -0.536 -21.688 -7.223 1 92.88 71 ASN A O 1
ATOM 575 N N . GLY A 1 72 ? -1.129 -20.672 -5.293 1 89.44 72 GLY A N 1
ATOM 576 C CA . GLY A 1 72 ? -0.028 -21.219 -4.52 1 89.44 72 GLY A CA 1
ATOM 577 C C . GLY A 1 72 ? 1.208 -20.344 -4.531 1 89.44 72 GLY A C 1
ATOM 578 O O . GLY A 1 72 ? 2.219 -20.672 -3.908 1 89.44 72 GLY A O 1
ATOM 579 N N . ALA A 1 73 ? 1.136 -19.25 -5.254 1 90.19 73 ALA A N 1
ATOM 580 C CA . ALA A 1 73 ? 2.268 -18.328 -5.328 1 90.19 73 ALA A CA 1
ATOM 581 C C . ALA A 1 73 ? 2.496 -17.641 -3.986 1 90.19 73 ALA A C 1
ATOM 583 O O . ALA A 1 73 ? 1.544 -17.344 -3.262 1 90.19 73 ALA A O 1
ATOM 584 N N . GLY A 1 74 ? 3.805 -17.297 -3.631 1 93.38 74 GLY A N 1
ATOM 585 C CA . GLY A 1 74 ? 4.137 -16.547 -2.43 1 93.38 74 GLY A CA 1
ATOM 586 C C . GLY A 1 74 ? 3.84 -15.07 -2.551 1 93.38 74 GLY A C 1
ATOM 587 O O . GLY A 1 74 ? 4.008 -14.484 -3.619 1 93.38 74 GLY A O 1
ATOM 588 N N . PHE A 1 75 ? 3.48 -14.477 -1.518 1 93.12 75 PHE A N 1
ATOM 589 C CA . PHE A 1 75 ? 3.141 -13.062 -1.439 1 93.12 75 PHE A CA 1
ATOM 590 C C . PHE A 1 75 ? 3.381 -12.523 -0.034 1 93.12 75 PHE A C 1
ATOM 592 O O . PHE A 1 75 ? 3.043 -13.18 0.954 1 93.12 75 PHE A O 1
ATOM 599 N N . HIS A 1 76 ? 4.066 -11.484 0.067 1 97.19 76 HIS A N 1
ATOM 600 C CA . HIS A 1 76 ? 4.273 -10.805 1.342 1 97.19 76 HIS A CA 1
ATOM 601 C C . HIS A 1 76 ? 4.184 -9.289 1.181 1 97.19 76 HIS A C 1
ATOM 603 O O . HIS A 1 76 ? 4.668 -8.734 0.191 1 97.19 76 HIS A O 1
ATOM 609 N N . THR A 1 77 ? 3.607 -8.68 2.115 1 97.44 77 THR A N 1
ATOM 610 C CA . THR A 1 77 ? 3.502 -7.227 2.105 1 97.44 77 THR A CA 1
ATOM 611 C C . THR A 1 77 ? 3.664 -6.664 3.516 1 97.44 77 THR A C 1
ATOM 613 O O . THR A 1 77 ? 3.365 -7.344 4.5 1 97.44 77 THR A O 1
ATOM 616 N N . ALA A 1 78 ? 4.133 -5.516 3.619 1 97.62 78 ALA A N 1
ATOM 617 C CA . ALA A 1 78 ? 4.215 -4.742 4.855 1 97.62 78 ALA A CA 1
ATOM 618 C C . ALA A 1 78 ? 4.16 -3.246 4.57 1 97.62 78 ALA A C 1
ATOM 620 O O . ALA A 1 78 ? 4.195 -2.826 3.414 1 97.62 78 ALA A O 1
ATOM 621 N N . SER A 1 79 ? 3.994 -2.494 5.527 1 97.06 79 SER A N 1
ATOM 622 C CA . SER A 1 79 ? 4.031 -1.039 5.438 1 97.06 79 SER A CA 1
ATOM 623 C C . SER A 1 79 ? 4.602 -0.421 6.707 1 97.06 79 SER A C 1
ATOM 625 O O . SER A 1 79 ? 4.637 -1.067 7.758 1 97.06 79 SER A O 1
ATOM 627 N N . SER A 1 80 ? 5.105 0.695 6.602 1 96.75 80 SER A N 1
ATOM 628 C CA . SER A 1 80 ? 5.555 1.497 7.734 1 96.75 80 SER A CA 1
ATOM 629 C C . SER A 1 80 ? 5.121 2.953 7.59 1 96.75 80 SER A C 1
ATOM 631 O O . SER A 1 80 ? 4.984 3.455 6.473 1 96.75 80 SER A O 1
ATOM 633 N N . CYS A 1 81 ? 4.84 3.574 8.656 1 95.25 81 CYS A N 1
ATOM 634 C CA . CYS A 1 81 ? 4.449 4.977 8.734 1 95.25 81 CYS A CA 1
ATOM 635 C C . CYS A 1 81 ? 5.418 5.766 9.609 1 95.25 81 CYS A C 1
ATOM 637 O O . CYS A 1 81 ? 5.875 5.266 10.641 1 95.25 81 CYS A O 1
ATOM 639 N N . TYR A 1 82 ? 5.695 6.941 9.078 1 94.25 82 TYR A N 1
ATOM 640 C CA . TYR A 1 82 ? 6.523 7.852 9.859 1 94.25 82 TYR A CA 1
ATOM 641 C C . TYR A 1 82 ? 5.707 9.039 10.359 1 94.25 82 TYR A C 1
ATOM 643 O O . TYR A 1 82 ? 5.609 10.062 9.688 1 94.25 82 TYR A O 1
ATOM 651 N N . TRP A 1 83 ? 5.062 8.742 11.281 1 86.81 83 TRP A N 1
ATOM 652 C CA . TRP A 1 83 ? 4.32 9.703 12.094 1 86.81 83 TRP A CA 1
ATOM 653 C C . TRP A 1 83 ? 3.912 9.086 13.43 1 86.81 83 TRP A C 1
ATOM 655 O O . TRP A 1 83 ? 4.125 7.895 13.656 1 86.81 83 TRP A O 1
ATOM 665 N N . GLU A 1 84 ? 3.34 9.633 14.516 1 64.38 84 GLU A N 1
ATOM 666 C CA . GLU A 1 84 ? 3.115 9.219 15.898 1 64.38 84 GLU A CA 1
ATOM 667 C C . GLU A 1 84 ? 1.986 8.195 15.992 1 64.38 84 GLU A C 1
ATOM 669 O O . GLU A 1 84 ? 2.219 7.039 16.344 1 64.38 84 GLU A O 1
ATOM 674 N N . THR A 1 85 ? 1.145 7.637 15.758 1 66.19 85 THR A N 1
ATOM 675 C CA . THR A 1 85 ? 0.065 6.895 16.406 1 66.19 85 THR A CA 1
ATOM 676 C C . THR A 1 85 ? -0.158 5.555 15.695 1 66.19 85 THR A C 1
ATOM 678 O O . THR A 1 85 ? -0.024 5.457 14.477 1 66.19 85 THR A O 1
ATOM 681 N N . THR A 1 86 ? -0.262 4.574 16.406 1 72.81 86 THR A N 1
ATOM 682 C CA . THR A 1 86 ? -0.519 3.229 15.898 1 72.81 86 THR A CA 1
ATOM 683 C C . THR A 1 86 ? -1.994 3.057 15.547 1 72.81 86 THR A C 1
ATOM 685 O O . THR A 1 86 ? -2.367 2.096 14.867 1 72.81 86 THR A O 1
ATOM 688 N N . ASP A 1 87 ? -2.816 4.008 15.82 1 85.69 87 ASP A N 1
ATOM 689 C CA . ASP A 1 87 ? -4.254 3.848 15.617 1 85.69 87 ASP A CA 1
ATOM 690 C C . ASP A 1 87 ? -4.727 4.633 14.398 1 85.69 87 ASP A C 1
ATOM 692 O O . ASP A 1 87 ? -5.852 5.137 14.375 1 85.69 87 ASP A O 1
ATOM 696 N N . ASP A 1 88 ? -3.947 4.672 13.375 1 93.69 88 ASP A N 1
ATOM 697 C CA . ASP A 1 88 ? -4.277 5.516 12.234 1 93.69 88 ASP A CA 1
ATOM 698 C C . ASP A 1 88 ? -4.301 4.703 10.938 1 93.69 88 ASP A C 1
ATOM 700 O O . ASP A 1 88 ? -4.133 5.258 9.852 1 93.69 88 ASP A O 1
ATOM 704 N N . SER A 1 89 ? -4.438 3.35 11.148 1 96.5 89 SER A N 1
ATOM 705 C CA . SER A 1 89 ? -4.48 2.5 9.961 1 96.5 89 SER A CA 1
ATOM 706 C C . SER A 1 89 ? -5.344 1.265 10.203 1 96.5 89 SER A C 1
ATOM 708 O O . SER A 1 89 ? -5.574 0.871 11.344 1 96.5 89 SER A O 1
ATOM 710 N N . TYR A 1 90 ? -5.855 0.762 9.195 1 97.62 90 TYR A N 1
ATOM 711 C CA . TYR A 1 90 ? -6.52 -0.537 9.195 1 97.62 90 TYR A CA 1
ATOM 712 C C . TYR A 1 90 ? -6.172 -1.327 7.934 1 97.62 90 TYR A C 1
ATOM 714 O O . TYR A 1 90 ? -6.164 -0.777 6.832 1 97.62 90 TYR A O 1
ATOM 722 N N . ILE A 1 91 ? -5.828 -2.621 8.094 1 97.94 91 ILE A N 1
ATOM 723 C CA . ILE A 1 91 ? -5.504 -3.527 6.996 1 97.94 91 ILE A CA 1
ATOM 724 C C . ILE A 1 91 ? -6.465 -4.711 7 1 97.94 91 ILE A C 1
ATOM 726 O O . ILE A 1 91 ? -6.562 -5.434 7.996 1 97.94 91 ILE A O 1
ATOM 730 N N . ASP A 1 92 ? -7.223 -4.863 5.949 1 98.62 92 ASP A N 1
ATOM 731 C CA . ASP A 1 92 ? -8.094 -6.02 5.754 1 98.62 92 ASP A CA 1
ATOM 732 C C . ASP A 1 92 ? -7.422 -7.066 4.863 1 98.62 92 ASP A C 1
ATOM 734 O O . ASP A 1 92 ? -6.945 -6.746 3.773 1 98.62 92 ASP A O 1
ATOM 738 N N . LYS A 1 93 ? -7.449 -8.281 5.316 1 98.06 93 LYS A N 1
ATOM 739 C CA . LYS A 1 93 ? -6.91 -9.398 4.547 1 98.06 93 LYS A CA 1
ATOM 740 C C . LYS A 1 93 ? -8 -10.414 4.215 1 98.06 93 LYS A C 1
ATOM 742 O O . LYS A 1 93 ? -8.336 -11.266 5.039 1 98.06 93 LYS A O 1
ATOM 747 N N . PHE A 1 94 ? -8.516 -10.266 3.039 1 98.31 94 PHE A N 1
ATOM 748 C CA . PHE A 1 94 ? -9.516 -11.203 2.543 1 98.31 94 PHE A CA 1
ATOM 749 C C . PHE A 1 94 ? -8.859 -12.367 1.818 1 98.31 94 PHE A C 1
ATOM 751 O O . PHE A 1 94 ? -8.062 -12.164 0.9 1 98.31 94 PHE A O 1
ATOM 758 N N . GLU A 1 95 ? -9.102 -13.562 2.248 1 96.88 95 GLU A N 1
ATOM 759 C CA . GLU A 1 95 ? -8.578 -14.758 1.592 1 96.88 95 GLU A CA 1
ATOM 760 C C . GLU A 1 95 ? -9.711 -15.602 1.012 1 96.88 95 GLU A C 1
ATOM 762 O O . GLU A 1 95 ? -10.469 -16.219 1.755 1 96.88 95 GLU A O 1
ATOM 767 N N . GLY A 1 96 ? -9.766 -15.688 -0.29 1 97.06 96 GLY A N 1
ATOM 768 C CA . GLY A 1 96 ? -10.695 -16.547 -0.99 1 97.06 96 GLY A CA 1
ATOM 769 C C . GLY A 1 96 ? -10.055 -17.812 -1.521 1 97.06 96 GLY A C 1
ATOM 770 O O . GLY A 1 96 ? -8.859 -18.047 -1.322 1 97.06 96 GLY A O 1
ATOM 771 N N . GLN A 1 97 ? -10.93 -18.578 -2.184 1 97.25 97 GLN A N 1
ATOM 772 C CA . GLN A 1 97 ? -10.453 -19.844 -2.744 1 97.25 97 GLN A CA 1
ATOM 773 C C . GLN A 1 97 ? -9.5 -19.594 -3.91 1 97.25 97 GLN A C 1
ATOM 775 O O . GLN A 1 97 ? -8.531 -20.344 -4.098 1 97.25 97 GLN A O 1
ATOM 780 N N . ASN A 1 98 ? -9.648 -18.578 -4.672 1 97.25 98 ASN A N 1
ATOM 781 C CA . ASN A 1 98 ? -8.961 -18.406 -5.945 1 97.25 98 ASN A CA 1
ATOM 782 C C . ASN A 1 98 ? -8.109 -17.141 -5.961 1 97.25 98 ASN A C 1
ATOM 784 O O . ASN A 1 98 ? -7.289 -16.953 -6.859 1 97.25 98 ASN A O 1
ATOM 788 N N . LEU A 1 99 ? -8.32 -16.25 -4.953 1 97.69 99 LEU A N 1
ATOM 789 C CA . LEU A 1 99 ? -7.578 -14.984 -4.93 1 97.69 99 LEU A CA 1
ATOM 790 C C . LEU A 1 99 ? -7.438 -14.469 -3.504 1 97.69 99 LEU A C 1
ATOM 792 O O . LEU A 1 99 ? -8.211 -14.844 -2.621 1 97.69 99 LEU A O 1
ATOM 796 N N . TYR A 1 100 ? -6.41 -13.625 -3.252 1 96.88 100 TYR A N 1
ATOM 797 C CA . TYR A 1 100 ? -6.242 -12.82 -2.043 1 96.88 100 TYR A CA 1
ATOM 798 C C . TYR A 1 100 ? -6.5 -11.344 -2.328 1 96.88 100 TYR A C 1
ATOM 800 O O . TYR A 1 100 ? -6.199 -10.859 -3.42 1 96.88 100 TYR A O 1
ATOM 808 N N . CYS A 1 101 ? -7.043 -10.703 -1.381 1 98.25 101 CYS A N 1
ATOM 809 C CA . CYS A 1 101 ? -7.238 -9.258 -1.474 1 98.25 101 CYS A CA 1
ATOM 810 C C . CYS A 1 101 ? -6.82 -8.57 -0.181 1 98.25 101 CYS A C 1
ATOM 812 O O . CYS A 1 101 ? -7.352 -8.867 0.889 1 98.25 101 CYS A O 1
ATOM 814 N N . ILE A 1 102 ? -5.875 -7.668 -0.268 1 98.75 102 ILE A N 1
ATOM 815 C CA . ILE A 1 102 ? -5.465 -6.852 0.87 1 98.75 102 ILE A CA 1
ATOM 816 C C . ILE A 1 102 ? -5.855 -5.395 0.624 1 98.75 102 ILE A C 1
ATOM 818 O O . ILE A 1 102 ? -5.461 -4.801 -0.381 1 98.75 102 ILE A O 1
ATOM 822 N N . THR A 1 103 ? -6.609 -4.883 1.424 1 98.88 103 THR A N 1
ATOM 823 C CA . THR A 1 103 ? -6.996 -3.477 1.383 1 98.88 103 THR A CA 1
ATOM 824 C C . THR A 1 103 ? -6.555 -2.756 2.654 1 98.88 103 THR A C 1
ATOM 826 O O . THR A 1 103 ? -6.852 -3.207 3.764 1 98.88 103 THR A O 1
ATOM 829 N N . SER A 1 104 ? -5.84 -1.714 2.502 1 98.56 104 SER A N 1
ATOM 830 C CA . SER A 1 104 ? -5.344 -0.93 3.629 1 98.56 104 SER A CA 1
ATOM 831 C C . SER A 1 104 ? -5.848 0.509 3.564 1 98.56 104 SER A C 1
ATOM 833 O O . SER A 1 104 ? -5.902 1.105 2.486 1 98.56 104 SER A O 1
ATOM 835 N N . VAL A 1 105 ? -6.16 1.049 4.699 1 98.38 105 VAL A N 1
ATOM 836 C CA . VAL A 1 105 ? -6.516 2.455 4.852 1 98.38 105 VAL A CA 1
ATOM 837 C C . VAL A 1 105 ? -5.605 3.111 5.887 1 98.38 105 VAL A C 1
ATOM 839 O O . VAL A 1 105 ? -5.379 2.555 6.965 1 98.38 105 VAL A O 1
ATOM 842 N N . TYR A 1 106 ? -5.078 4.223 5.539 1 96.69 106 TYR A N 1
ATOM 843 C CA . TYR A 1 106 ? -4.344 5.098 6.449 1 96.69 106 TYR A CA 1
ATOM 844 C C . TYR A 1 106 ? -4.996 6.469 6.535 1 96.69 106 TYR A C 1
ATOM 846 O O . TYR A 1 106 ? -5.434 7.02 5.52 1 96.69 106 TYR A O 1
ATOM 854 N N . TRP A 1 107 ? -5.043 6.98 7.734 1 95.94 107 TRP A N 1
ATOM 855 C CA . TRP A 1 107 ? -5.57 8.336 7.891 1 95.94 107 TRP A CA 1
ATOM 856 C C . TRP A 1 107 ? -4.656 9.18 8.773 1 95.94 107 TRP A C 1
ATOM 858 O O . TRP A 1 107 ? -4.07 8.672 9.734 1 95.94 107 TRP A O 1
ATOM 868 N N . ILE A 1 108 ? -4.535 10.406 8.328 1 92.81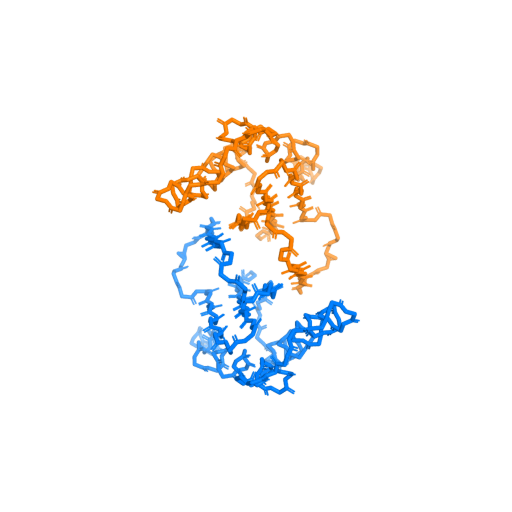 108 ILE A N 1
ATOM 869 C CA . ILE A 1 108 ? -3.58 11.312 8.945 1 92.81 108 ILE A CA 1
ATOM 870 C C . ILE A 1 108 ? -4.277 12.625 9.312 1 92.81 108 ILE A C 1
ATOM 872 O O . ILE A 1 108 ? -4.938 13.234 8.469 1 92.81 108 ILE A O 1
ATOM 876 N N . SER A 1 109 ? -4.105 12.992 10.594 1 88.31 109 SER A N 1
ATOM 877 C CA . SER A 1 109 ? -4.691 14.258 11.016 1 88.31 109 SER A CA 1
ATOM 878 C C . SER A 1 109 ? -4.008 15.438 10.328 1 88.31 109 SER A C 1
ATOM 880 O O . SER A 1 109 ? -2.795 15.414 10.102 1 88.31 109 SER A O 1
ATOM 882 N N . LEU A 1 110 ? -4.629 16.422 9.898 1 72.44 110 LEU A N 1
ATOM 883 C CA . LEU A 1 110 ? -4.152 17.641 9.242 1 72.44 110 LEU A CA 1
ATOM 884 C C . LEU A 1 110 ? -3.609 18.625 10.266 1 72.44 110 LEU A C 1
ATOM 886 O O . LEU A 1 110 ? -4.105 18.703 11.391 1 72.44 110 LEU A O 1
ATOM 890 N N . MET B 1 1 ? 11.094 34.312 5.836 1 38.06 1 MET B N 1
ATOM 891 C CA . MET B 1 1 ? 10.602 34.031 4.488 1 38.06 1 MET B CA 1
ATOM 892 C C . MET B 1 1 ? 10.984 32.625 4.059 1 38.06 1 MET B C 1
ATOM 894 O O . MET B 1 1 ? 12.117 32.375 3.635 1 38.06 1 MET B O 1
ATOM 898 N N . HIS B 1 2 ? 10.711 31.562 4.832 1 51.25 2 HIS B N 1
ATOM 899 C CA . HIS B 1 2 ? 11.164 30.203 4.555 1 51.25 2 HIS B CA 1
ATOM 900 C C . HIS B 1 2 ? 10.758 29.766 3.154 1 51.25 2 HIS B C 1
ATOM 902 O O . HIS B 1 2 ? 9.602 29.906 2.764 1 51.25 2 HIS B O 1
ATOM 908 N N . ASN B 1 3 ? 11.602 29.875 2.16 1 51.94 3 ASN B N 1
ATOM 909 C CA . ASN B 1 3 ? 11.422 29.531 0.75 1 51.94 3 ASN B CA 1
ATOM 910 C C . ASN B 1 3 ? 10.625 28.25 0.574 1 51.94 3 ASN B C 1
ATOM 912 O O . ASN B 1 3 ? 11.078 27.172 0.983 1 51.94 3 ASN B O 1
ATOM 916 N N . GLU B 1 4 ? 9.328 28.453 0.407 1 55.97 4 GLU B N 1
ATOM 917 C CA . GLU B 1 4 ? 8.391 27.359 0.161 1 55.97 4 GLU B CA 1
ATOM 918 C C . GLU B 1 4 ? 9.039 26.234 -0.646 1 55.97 4 GLU B C 1
ATOM 920 O O . GLU B 1 4 ? 8.711 25.062 -0.471 1 55.97 4 GLU B O 1
ATOM 925 N N . LYS B 1 5 ? 9.836 26.719 -1.62 1 58.84 5 LYS B N 1
ATOM 926 C CA . LYS B 1 5 ? 10.562 25.797 -2.494 1 58.84 5 LYS B CA 1
ATOM 927 C C . LYS B 1 5 ? 11.516 24.922 -1.696 1 58.84 5 LYS B C 1
ATOM 929 O O . LYS B 1 5 ? 11.734 23.766 -2.045 1 58.84 5 LYS B O 1
ATOM 934 N N . ASP B 1 6 ? 12 25.516 -0.612 1 63.88 6 ASP B N 1
ATOM 935 C CA . ASP B 1 6 ? 12.977 24.797 0.2 1 63.88 6 ASP B CA 1
ATOM 936 C C . ASP B 1 6 ? 12.305 23.688 1.007 1 63.88 6 ASP B C 1
ATOM 938 O O . ASP B 1 6 ? 12.969 22.75 1.452 1 63.88 6 ASP B O 1
ATOM 942 N N . LEU B 1 7 ? 10.969 23.75 0.961 1 77.12 7 LEU B N 1
ATOM 943 C CA . LEU B 1 7 ? 10.25 22.812 1.807 1 77.12 7 LEU B CA 1
ATOM 944 C C . LEU B 1 7 ? 9.672 21.672 0.975 1 77.12 7 LEU B C 1
ATOM 946 O O . LEU B 1 7 ? 9.367 20.594 1.507 1 77.12 7 LEU B O 1
ATOM 950 N N . ALA B 1 8 ? 9.859 21.781 -0.303 1 85 8 ALA B N 1
ATOM 951 C CA . ALA B 1 8 ? 9.273 20.75 -1.148 1 85 8 ALA B CA 1
ATOM 952 C C . ALA B 1 8 ? 10.164 19.5 -1.206 1 85 8 ALA B C 1
ATOM 954 O O . ALA B 1 8 ? 11.391 19.609 -1.077 1 85 8 ALA B O 1
ATOM 955 N N . LEU B 1 9 ? 9.531 18.344 -1.332 1 90.94 9 LEU B N 1
ATOM 956 C CA . LEU B 1 9 ? 10.297 17.109 -1.479 1 90.94 9 LEU B CA 1
ATOM 957 C C . LEU B 1 9 ? 10.734 16.922 -2.926 1 90.94 9 LEU B C 1
ATOM 959 O O . LEU B 1 9 ? 9.938 17.109 -3.85 1 90.94 9 LEU B O 1
ATOM 963 N N . ASP B 1 10 ? 11.992 16.688 -3.152 1 94 10 ASP B N 1
ATOM 964 C CA . ASP B 1 10 ? 12.547 16.375 -4.465 1 94 10 ASP B CA 1
ATOM 965 C C . ASP B 1 10 ? 12.164 14.953 -4.887 1 94 10 ASP B C 1
ATOM 967 O O . ASP B 1 10 ? 12.734 13.977 -4.395 1 94 10 ASP B O 1
ATOM 971 N N . LYS B 1 11 ? 11.305 14.836 -5.77 1 95.25 11 LYS B N 1
ATOM 972 C CA . LYS B 1 11 ? 10.789 13.539 -6.195 1 95.25 11 LYS B CA 1
ATOM 973 C C . LYS B 1 11 ? 11.906 12.656 -6.762 1 95.25 11 LYS B C 1
ATOM 975 O O . LYS B 1 11 ? 11.898 11.438 -6.582 1 95.25 11 LYS B O 1
ATOM 980 N N . GLU B 1 12 ? 12.836 13.266 -7.48 1 97.06 12 GLU B N 1
ATOM 981 C CA . GLU B 1 12 ? 13.953 12.5 -8.031 1 97.06 12 GLU B CA 1
ATOM 982 C C . GLU B 1 12 ? 14.789 11.867 -6.918 1 97.06 12 GLU B C 1
ATOM 984 O O . GLU B 1 12 ? 15.297 10.758 -7.078 1 97.06 12 GLU B O 1
ATOM 989 N N . LYS B 1 13 ? 14.906 12.617 -5.918 1 97.25 13 LYS B N 1
ATOM 990 C CA . LYS B 1 13 ? 15.633 12.07 -4.777 1 97.25 13 LYS B CA 1
ATOM 991 C C . LYS B 1 13 ? 14.891 10.883 -4.168 1 97.25 13 LYS B C 1
ATOM 993 O O . LYS B 1 13 ? 15.5 9.859 -3.84 1 97.25 13 LYS B O 1
ATOM 998 N N . ILE B 1 14 ? 13.57 10.906 -4.035 1 98.25 14 ILE B N 1
ATOM 999 C CA . ILE B 1 14 ? 12.758 9.82 -3.498 1 98.25 14 ILE B CA 1
ATOM 1000 C C . ILE B 1 14 ? 12.867 8.602 -4.41 1 98.25 14 ILE B C 1
ATOM 1002 O O . ILE B 1 14 ? 13.023 7.473 -3.93 1 98.25 14 ILE B O 1
ATOM 1006 N N . GLN B 1 15 ? 12.82 8.852 -5.652 1 98.44 15 GLN B N 1
ATOM 1007 C CA . GLN B 1 15 ? 12.938 7.773 -6.629 1 98.44 15 GLN B CA 1
ATOM 1008 C C . GLN B 1 15 ? 14.242 7.004 -6.449 1 98.44 15 GLN B C 1
ATOM 1010 O O . GLN B 1 15 ? 14.242 5.77 -6.414 1 98.44 15 GLN B O 1
ATOM 1015 N N . ARG B 1 16 ? 15.289 7.758 -6.32 1 98.69 16 ARG B N 1
ATOM 1016 C CA . ARG B 1 16 ? 16.594 7.137 -6.152 1 98.69 16 ARG B CA 1
ATOM 1017 C C . ARG B 1 16 ? 16.672 6.355 -4.844 1 98.69 16 ARG B C 1
ATOM 1019 O O . ARG B 1 16 ? 17.219 5.246 -4.809 1 98.69 16 ARG B O 1
ATOM 1026 N N . ILE B 1 17 ? 16.141 6.93 -3.801 1 98.81 17 ILE B N 1
ATOM 1027 C CA . ILE B 1 17 ? 16.109 6.273 -2.496 1 98.81 17 ILE B CA 1
ATOM 1028 C C . ILE B 1 17 ? 15.414 4.918 -2.611 1 98.81 17 ILE B C 1
ATOM 1030 O O . ILE B 1 17 ? 15.945 3.906 -2.143 1 98.81 17 ILE B O 1
ATOM 1034 N N . VAL B 1 18 ? 14.258 4.84 -3.234 1 98.88 18 VAL B N 1
ATOM 1035 C CA . VAL B 1 18 ? 13.461 3.623 -3.328 1 98.88 18 VAL B CA 1
ATOM 1036 C C . VAL B 1 18 ? 14.188 2.6 -4.199 1 98.88 18 VAL B C 1
ATOM 1038 O O . VAL B 1 18 ? 14.328 1.436 -3.816 1 98.88 18 VAL B O 1
ATOM 1041 N N . LYS B 1 19 ? 14.68 3.086 -5.324 1 98.75 19 LYS B N 1
ATOM 1042 C CA . LYS B 1 19 ? 15.359 2.182 -6.246 1 98.75 19 LYS B CA 1
ATOM 1043 C C . LYS B 1 19 ? 16.609 1.589 -5.613 1 98.75 19 LYS B C 1
ATOM 1045 O O . LYS B 1 19 ? 16.875 0.39 -5.742 1 98.75 19 LYS B O 1
ATOM 1050 N N . ASP B 1 20 ? 17.391 2.404 -4.93 1 98.88 20 ASP B N 1
ATOM 1051 C CA . ASP B 1 20 ? 18.578 1.928 -4.242 1 98.88 20 ASP B CA 1
ATOM 1052 C C . ASP B 1 20 ? 18.234 0.904 -3.168 1 98.88 20 ASP B C 1
ATOM 1054 O O . ASP B 1 20 ? 18.922 -0.1 -3.004 1 98.88 20 ASP B O 1
ATOM 1058 N N . ALA B 1 21 ? 17.156 1.153 -2.371 1 98.94 21 ALA B N 1
ATOM 1059 C CA . ALA B 1 21 ? 16.719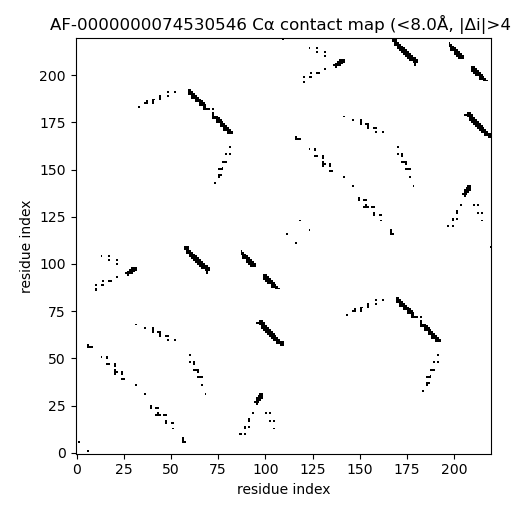 0.235 -1.322 1 98.94 21 ALA B CA 1
ATOM 1060 C C . ALA B 1 21 ? 16.328 -1.12 -1.907 1 98.94 21 ALA B C 1
ATOM 1062 O O . ALA B 1 21 ? 16.766 -2.164 -1.407 1 98.94 21 ALA B O 1
ATOM 1063 N N . VAL B 1 22 ? 15.57 -1.136 -2.998 1 98.88 22 VAL B N 1
ATOM 1064 C CA . VAL B 1 22 ? 15.094 -2.361 -3.629 1 98.88 22 VAL B CA 1
ATOM 1065 C C . VAL B 1 22 ? 16.266 -3.135 -4.215 1 98.88 22 VAL B C 1
ATOM 1067 O O . VAL B 1 22 ? 16.438 -4.328 -3.951 1 98.88 22 VAL B O 1
ATOM 1070 N N . GLU B 1 23 ? 17.141 -2.424 -4.906 1 98.56 23 GLU B N 1
ATOM 1071 C CA . GLU B 1 23 ? 18.234 -3.074 -5.621 1 98.56 23 GLU B CA 1
ATOM 1072 C C . GLU B 1 23 ? 19.312 -3.561 -4.652 1 98.56 23 GLU B C 1
ATOM 1074 O O . GLU B 1 23 ? 20.109 -4.434 -4.996 1 98.56 23 GLU B O 1
ATOM 1079 N N . SER B 1 24 ? 19.359 -2.969 -3.486 1 98.75 24 SER B N 1
ATOM 1080 C CA . SER B 1 24 ? 20.297 -3.439 -2.473 1 98.75 24 SER B CA 1
ATOM 1081 C C . SER B 1 24 ? 19.844 -4.77 -1.879 1 98.75 24 SER B C 1
ATOM 1083 O O . SER B 1 24 ? 20.641 -5.465 -1.229 1 98.75 24 SER B O 1
ATOM 1085 N N . VAL B 1 25 ? 18.562 -5.16 -1.997 1 98.62 25 VAL B N 1
ATOM 1086 C CA . VAL B 1 25 ? 18 -6.332 -1.339 1 98.62 25 VAL B CA 1
ATOM 1087 C C . VAL B 1 25 ? 17.75 -7.434 -2.369 1 98.62 25 VAL B C 1
ATOM 1089 O O . VAL B 1 25 ? 18.031 -8.602 -2.119 1 98.62 25 VAL B O 1
ATOM 1092 N N . ILE B 1 26 ? 17.234 -7.066 -3.555 1 98 26 ILE B N 1
ATOM 1093 C CA . ILE B 1 26 ? 16.891 -8.078 -4.551 1 98 26 ILE B CA 1
ATOM 1094 C C . ILE B 1 26 ? 17.469 -7.676 -5.91 1 98 26 ILE B C 1
ATOM 1096 O O . ILE B 1 26 ? 17.5 -6.488 -6.242 1 98 26 ILE B O 1
ATOM 1100 N N . GLN B 1 27 ? 17.875 -8.648 -6.668 1 98.12 27 GLN B N 1
ATOM 1101 C CA . GLN B 1 27 ? 18.375 -8.516 -8.031 1 98.12 27 GLN B CA 1
ATOM 1102 C C . GLN B 1 27 ? 17.438 -9.195 -9.031 1 98.12 27 GLN B C 1
ATOM 1104 O O . GLN B 1 27 ? 16.516 -9.906 -8.641 1 98.12 27 GLN B O 1
ATOM 1109 N N . HIS B 1 28 ? 17.719 -8.977 -10.242 1 97.94 28 HIS B N 1
ATOM 1110 C CA . HIS B 1 28 ? 16.875 -9.461 -11.32 1 97.94 28 HIS B CA 1
ATOM 1111 C C . HIS B 1 28 ? 16.719 -10.977 -11.258 1 97.94 28 HIS B C 1
ATOM 1113 O O . HIS B 1 28 ? 15.648 -11.508 -11.578 1 97.94 28 HIS B O 1
ATOM 1119 N N . ASP B 1 29 ? 17.75 -11.664 -10.797 1 98.12 29 ASP B N 1
ATOM 1120 C CA . ASP B 1 29 ? 17.75 -13.125 -10.828 1 98.12 29 ASP B CA 1
ATOM 1121 C C . ASP B 1 29 ? 17.594 -13.711 -9.43 1 98.12 29 ASP B C 1
ATOM 1123 O O . ASP B 1 29 ? 17.797 -14.906 -9.219 1 98.12 29 ASP B O 1
ATOM 1127 N N . THR B 1 30 ? 17.25 -12.859 -8.531 1 98.06 30 THR B N 1
ATOM 1128 C CA . THR B 1 30 ? 17.031 -13.344 -7.168 1 98.06 30 THR B CA 1
ATOM 1129 C C . THR B 1 30 ? 15.922 -14.391 -7.133 1 98.06 30 THR B C 1
ATOM 1131 O O . THR B 1 30 ? 14.812 -14.141 -7.605 1 98.06 30 THR B O 1
ATOM 1134 N N . PRO B 1 31 ? 16.234 -15.586 -6.637 1 97.81 31 PRO B N 1
ATOM 1135 C CA . PRO B 1 31 ? 15.172 -16.578 -6.492 1 97.81 31 PRO B CA 1
ATOM 1136 C C . PRO B 1 31 ? 14.172 -16.219 -5.395 1 97.81 31 PRO B C 1
ATOM 1138 O O . PRO B 1 31 ? 14.562 -15.664 -4.363 1 97.81 31 PRO B O 1
ATOM 1141 N N . TYR B 1 32 ? 12.984 -16.562 -5.684 1 97.19 32 TYR B N 1
ATOM 1142 C CA . TYR B 1 32 ? 11.992 -16.391 -4.629 1 97.19 32 TYR B CA 1
ATOM 1143 C C . TYR B 1 32 ? 12.234 -17.391 -3.494 1 97.19 32 TYR B C 1
ATOM 1145 O O . TYR B 1 32 ? 12.438 -18.578 -3.734 1 97.19 32 TYR B O 1
ATOM 1153 N N . ASP B 1 33 ? 12.203 -16.969 -2.266 1 96.94 33 ASP B N 1
ATOM 1154 C CA . ASP B 1 33 ? 12.375 -17.781 -1.064 1 96.94 33 ASP B CA 1
ATOM 1155 C C . ASP B 1 33 ? 11.406 -17.344 0.035 1 96.94 33 ASP B C 1
ATOM 1157 O O . ASP B 1 33 ? 11.602 -16.312 0.667 1 96.94 33 ASP B O 1
ATOM 1161 N N . HIS B 1 34 ? 10.383 -18.156 0.302 1 94.38 34 HIS B N 1
ATOM 1162 C CA . HIS B 1 34 ? 9.32 -17.844 1.249 1 94.38 34 HIS B CA 1
ATOM 1163 C C . HIS B 1 34 ? 9.891 -17.531 2.631 1 94.38 34 HIS B C 1
ATOM 1165 O O . HIS B 1 34 ? 9.336 -16.719 3.367 1 94.38 34 HIS B O 1
ATOM 1171 N N . SER B 1 35 ? 10.922 -18.141 2.891 1 96.88 35 SER B N 1
ATOM 1172 C CA . SER B 1 35 ? 11.484 -17.984 4.23 1 96.88 35 SER B CA 1
ATOM 1173 C C . SER B 1 35 ? 12.258 -16.672 4.355 1 96.88 35 SER B C 1
ATOM 1175 O O . SER B 1 35 ? 12.586 -16.25 5.465 1 96.88 35 SER B O 1
ATOM 1177 N N . LYS B 1 36 ? 12.523 -15.992 3.254 1 97.75 36 LYS B N 1
ATOM 1178 C CA . LYS B 1 36 ? 13.352 -14.789 3.285 1 97.75 36 LYS B CA 1
ATOM 1179 C C . LYS B 1 36 ? 12.539 -13.547 2.922 1 97.75 36 LYS B C 1
ATOM 1181 O O . LYS B 1 36 ? 12.938 -12.43 3.242 1 97.75 36 LYS B O 1
ATOM 1186 N N . VAL B 1 37 ? 11.445 -13.734 2.291 1 98.12 37 VAL B N 1
ATOM 1187 C CA . VAL B 1 37 ? 10.727 -12.633 1.651 1 98.12 37 VAL B CA 1
ATOM 1188 C C . VAL B 1 37 ? 10.281 -11.625 2.707 1 98.12 37 VAL B C 1
ATOM 1190 O O . VAL B 1 37 ? 10.312 -10.414 2.471 1 98.12 37 VAL B O 1
ATOM 1193 N N . THR B 1 38 ? 9.867 -12.172 3.855 1 98.25 38 THR B N 1
ATOM 1194 C CA . THR B 1 38 ? 9.484 -11.273 4.938 1 98.25 38 THR B CA 1
ATOM 1195 C C . THR B 1 38 ? 10.656 -10.375 5.332 1 98.25 38 THR B C 1
ATOM 1197 O O . THR B 1 38 ? 10.484 -9.164 5.508 1 98.25 38 THR B O 1
ATOM 1200 N N . HIS B 1 39 ? 11.75 -10.922 5.41 1 98.38 39 HIS B N 1
ATOM 1201 C CA . HIS B 1 39 ? 12.953 -10.156 5.734 1 98.38 39 HIS B CA 1
ATOM 1202 C C . HIS B 1 39 ? 13.273 -9.148 4.641 1 98.38 39 HIS B C 1
ATOM 1204 O O . HIS B 1 39 ? 13.617 -7.996 4.934 1 98.38 39 HIS B O 1
ATOM 1210 N N . TRP B 1 40 ? 13.164 -9.539 3.383 1 98.88 40 TRP B N 1
ATOM 1211 C CA . TRP B 1 40 ? 13.414 -8.641 2.262 1 98.88 40 TRP B CA 1
ATOM 1212 C C . TRP B 1 40 ? 12.484 -7.438 2.303 1 98.88 40 TRP B C 1
ATOM 1214 O O . TRP B 1 40 ? 12.93 -6.293 2.199 1 98.88 40 TRP B O 1
ATOM 1224 N N . VAL B 1 41 ? 11.203 -7.703 2.492 1 98.81 41 VAL B N 1
ATOM 1225 C CA . VAL B 1 41 ? 10.18 -6.664 2.555 1 98.81 41 VAL B CA 1
ATOM 1226 C C . VAL B 1 41 ? 10.516 -5.672 3.664 1 98.81 41 VAL B C 1
ATOM 1228 O O . VAL B 1 41 ? 10.562 -4.461 3.432 1 98.81 41 VAL B O 1
ATOM 1231 N N . ASN B 1 42 ? 10.859 -6.152 4.801 1 98.75 42 ASN B N 1
ATOM 1232 C CA . ASN B 1 42 ? 11.164 -5.293 5.938 1 98.75 42 ASN B CA 1
ATOM 1233 C C . ASN B 1 42 ? 12.438 -4.492 5.707 1 98.75 42 ASN B C 1
ATOM 1235 O O . ASN B 1 42 ? 12.523 -3.32 6.082 1 98.75 42 ASN B O 1
ATOM 1239 N N . ASN B 1 43 ? 13.398 -5.098 5.145 1 98.88 43 ASN B N 1
ATOM 1240 C CA . ASN B 1 43 ? 14.656 -4.41 4.855 1 98.88 43 ASN B CA 1
ATOM 1241 C C . ASN B 1 43 ? 14.445 -3.254 3.881 1 98.88 43 ASN B C 1
ATOM 1243 O O . ASN B 1 43 ? 14.984 -2.162 4.086 1 98.88 43 ASN B O 1
ATOM 1247 N N . ILE B 1 44 ? 13.688 -3.508 2.857 1 98.88 44 ILE B N 1
ATOM 1248 C CA . ILE B 1 44 ? 13.398 -2.484 1.859 1 98.88 44 ILE B CA 1
ATOM 1249 C C . ILE B 1 44 ? 12.648 -1.322 2.51 1 98.88 44 ILE B C 1
ATOM 1251 O O . ILE B 1 44 ? 12.992 -0.157 2.297 1 98.88 44 ILE B O 1
ATOM 1255 N N . ILE B 1 45 ? 11.727 -1.645 3.297 1 98.81 45 ILE B N 1
ATOM 1256 C CA . I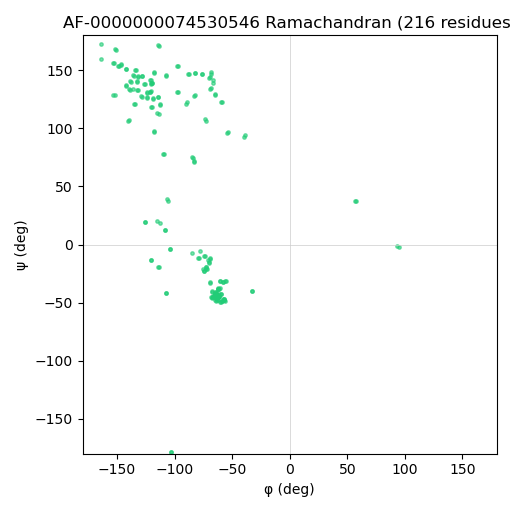LE B 1 45 ? 10.93 -0.625 3.969 1 98.81 45 ILE B CA 1
ATOM 1257 C C . ILE B 1 45 ? 11.812 0.189 4.906 1 98.81 45 ILE B C 1
ATOM 1259 O O . ILE B 1 45 ? 11.781 1.422 4.891 1 98.81 45 ILE B O 1
ATOM 1263 N N . ASP B 1 46 ? 12.617 -0.474 5.664 1 98.75 46 ASP B N 1
ATOM 1264 C CA . ASP B 1 46 ? 13.484 0.179 6.637 1 98.75 46 ASP B CA 1
ATOM 1265 C C . ASP B 1 46 ? 14.484 1.107 5.945 1 98.75 46 ASP B C 1
ATOM 1267 O O . ASP B 1 46 ? 14.656 2.256 6.359 1 98.75 46 ASP B O 1
ATOM 1271 N N . LYS B 1 47 ? 15.125 0.666 4.938 1 98.88 47 LYS B N 1
ATOM 1272 C CA . LYS B 1 47 ? 16.094 1.465 4.191 1 98.88 47 LYS B CA 1
ATOM 1273 C C . LYS B 1 47 ? 15.422 2.682 3.555 1 98.88 47 LYS B C 1
ATOM 1275 O O . LYS B 1 47 ? 15.953 3.793 3.621 1 98.88 47 LYS B O 1
ATOM 1280 N N . THR B 1 48 ? 14.281 2.469 2.961 1 98.88 48 THR B N 1
ATOM 1281 C CA . THR B 1 48 ? 13.555 3.549 2.309 1 98.88 48 THR B CA 1
ATOM 1282 C C . THR B 1 48 ? 13.102 4.594 3.328 1 98.88 48 THR B C 1
ATOM 1284 O O . THR B 1 48 ? 13.312 5.789 3.131 1 98.88 48 THR B O 1
ATOM 1287 N N . MET B 1 49 ? 12.516 4.086 4.402 1 98.44 49 MET B N 1
ATOM 1288 C CA . MET B 1 49 ? 12.008 4.984 5.434 1 98.44 49 MET B CA 1
ATOM 1289 C C . MET B 1 49 ? 13.141 5.785 6.066 1 98.44 49 MET B C 1
ATOM 1291 O O . MET B 1 49 ? 13.031 7.004 6.227 1 98.44 49 MET B O 1
ATOM 1295 N N . LYS B 1 50 ? 14.195 5.102 6.383 1 98.69 50 LYS B N 1
ATOM 1296 C CA . LYS B 1 50 ? 15.352 5.754 6.996 1 98.69 50 LYS B CA 1
ATOM 1297 C C . LYS B 1 50 ? 15.914 6.84 6.086 1 98.69 50 LYS B C 1
ATOM 1299 O O . LYS B 1 50 ? 16.172 7.961 6.531 1 98.69 50 LYS B O 1
ATOM 1304 N N . ALA B 1 51 ? 16.141 6.539 4.867 1 98.69 51 ALA B N 1
ATOM 1305 C CA . ALA B 1 51 ? 16.719 7.488 3.918 1 98.69 51 ALA B CA 1
ATOM 1306 C C . ALA B 1 51 ? 15.766 8.664 3.68 1 98.69 51 ALA B C 1
ATOM 1308 O O . ALA B 1 51 ? 16.203 9.812 3.594 1 98.69 51 ALA B O 1
ATOM 1309 N N . THR B 1 52 ? 14.461 8.422 3.527 1 98.06 52 THR B N 1
ATOM 1310 C CA . THR B 1 52 ? 13.484 9.469 3.26 1 98.06 52 THR B CA 1
ATOM 1311 C C . THR B 1 52 ? 13.359 10.414 4.453 1 98.06 52 THR B C 1
ATOM 1313 O O . THR B 1 52 ? 13.352 11.633 4.289 1 98.06 52 THR B O 1
ATOM 1316 N N . THR B 1 53 ? 13.273 9.859 5.641 1 96.5 53 THR B N 1
ATOM 1317 C CA . THR B 1 53 ? 13.141 10.688 6.836 1 96.5 53 THR B CA 1
ATOM 1318 C C . THR B 1 53 ? 14.453 11.414 7.145 1 96.5 53 THR B C 1
ATOM 1320 O O . THR B 1 53 ? 14.453 12.469 7.777 1 96.5 53 THR B O 1
ATOM 1323 N N . GLY B 1 54 ? 15.477 10.922 6.656 1 97.25 54 GLY B N 1
ATOM 1324 C CA . GLY B 1 54 ? 16.797 11.531 6.824 1 97.25 54 GLY B CA 1
ATOM 1325 C C . GLY B 1 54 ? 16.938 12.828 6.055 1 97.25 54 GLY B C 1
ATOM 1326 O O . GLY B 1 54 ? 17.875 13.602 6.312 1 97.25 54 GLY B O 1
ATOM 1327 N N . LEU B 1 55 ? 16.062 13.078 5.121 1 95.44 55 LEU B N 1
ATOM 1328 C CA . LEU B 1 55 ? 16.094 14.312 4.352 1 95.44 55 LEU B CA 1
ATOM 1329 C C . LEU B 1 55 ? 15.727 15.508 5.227 1 95.44 55 LEU B C 1
ATOM 1331 O O . LEU B 1 55 ? 15.914 16.656 4.824 1 95.44 55 LEU B O 1
ATOM 1335 N N . SER B 1 56 ? 15.211 15.273 6.395 1 93.62 56 SER B N 1
ATOM 1336 C CA . SER B 1 56 ? 14.891 16.281 7.398 1 93.62 56 SER B CA 1
ATOM 1337 C C . SER B 1 56 ? 13.922 17.328 6.844 1 93.62 56 SER B C 1
ATOM 1339 O O . SER B 1 56 ? 14.117 18.531 7.035 1 93.62 56 SER B O 1
ATOM 1341 N N . LYS B 1 57 ? 13 16.875 6.047 1 93.62 57 LYS B N 1
ATOM 1342 C CA . LYS B 1 57 ? 11.906 17.703 5.543 1 93.62 57 LYS B CA 1
ATOM 1343 C C . LYS B 1 57 ? 10.633 17.5 6.363 1 93.62 57 LYS B C 1
ATOM 1345 O O . LYS B 1 57 ? 10.445 16.453 6.965 1 93.62 57 LYS B O 1
ATOM 1350 N N . PRO B 1 58 ? 9.719 18.516 6.43 1 92.44 58 PRO B N 1
ATOM 1351 C CA . PRO B 1 58 ? 8.516 18.438 7.27 1 92.44 58 PRO B CA 1
ATOM 1352 C C . PRO B 1 58 ? 7.371 17.688 6.598 1 92.44 58 PRO B C 1
ATOM 1354 O O . PRO B 1 58 ? 6.32 18.266 6.324 1 92.44 58 PRO B O 1
ATOM 1357 N N . PHE B 1 59 ? 7.52 16.375 6.477 1 94.19 59 PHE B N 1
ATOM 1358 C CA . PHE B 1 59 ? 6.5 15.516 5.887 1 94.19 59 PHE B CA 1
ATOM 1359 C C . PHE B 1 59 ? 6.266 14.281 6.746 1 94.19 59 PHE B C 1
ATOM 1361 O O . PHE B 1 59 ? 7.16 13.852 7.48 1 94.19 59 PHE B O 1
ATOM 1368 N N . LYS B 1 60 ? 5.09 13.789 6.711 1 94.5 60 LYS B N 1
ATOM 1369 C CA . LYS B 1 60 ? 4.773 12.414 7.105 1 94.5 60 LYS B CA 1
ATOM 1370 C C . LYS B 1 60 ? 4.93 11.453 5.934 1 94.5 60 LYS B C 1
ATOM 1372 O O . LYS B 1 60 ? 4.734 11.836 4.777 1 94.5 60 LYS B O 1
ATOM 1377 N N . TYR B 1 61 ? 5.344 10.234 6.246 1 96.25 61 TYR B N 1
ATOM 1378 C CA . TYR B 1 61 ? 5.633 9.281 5.176 1 96.25 61 TYR B CA 1
ATOM 1379 C C . TYR B 1 61 ? 4.906 7.965 5.406 1 96.25 61 TYR B C 1
ATOM 1381 O O . TYR B 1 61 ? 4.777 7.508 6.543 1 96.25 61 TYR B O 1
ATOM 1389 N N . ILE B 1 62 ? 4.48 7.348 4.316 1 97.12 62 ILE B N 1
ATOM 1390 C CA . ILE B 1 62 ? 4.082 5.945 4.297 1 97.12 62 ILE B CA 1
ATOM 1391 C C . ILE B 1 62 ? 4.898 5.195 3.244 1 97.12 62 ILE B C 1
ATOM 1393 O O . ILE B 1 62 ? 5.02 5.648 2.104 1 97.12 62 ILE B O 1
ATOM 1397 N N . VAL B 1 63 ? 5.508 4.152 3.65 1 98.44 63 VAL B N 1
ATOM 1398 C CA . VAL B 1 63 ? 6.18 3.25 2.719 1 98.44 63 VAL B CA 1
ATOM 1399 C C . VAL B 1 63 ? 5.48 1.892 2.727 1 98.44 63 VAL B C 1
ATOM 1401 O O . VAL B 1 63 ? 5.219 1.325 3.791 1 98.44 63 VAL B O 1
ATOM 1404 N N . THR B 1 64 ? 5.102 1.382 1.642 1 98.38 64 THR B N 1
ATOM 1405 C CA . THR B 1 64 ? 4.59 0.023 1.493 1 98.38 64 THR B CA 1
ATOM 1406 C C . THR B 1 64 ? 5.484 -0.792 0.564 1 98.38 64 THR B C 1
ATOM 1408 O O . THR B 1 64 ? 6.062 -0.252 -0.381 1 98.38 64 THR B O 1
ATOM 1411 N N . CYS B 1 65 ? 5.578 -2.018 0.792 1 98.81 65 CYS B N 1
ATOM 1412 C CA . CYS B 1 65 ? 6.309 -2.936 -0.072 1 98.81 65 CYS B CA 1
ATOM 1413 C C . CYS B 1 65 ? 5.59 -4.277 -0.179 1 98.81 65 CYS B C 1
ATOM 1415 O O . CYS B 1 65 ? 5.098 -4.801 0.82 1 98.81 65 CYS B O 1
ATOM 1417 N N . VAL B 1 66 ? 5.531 -4.801 -1.368 1 98.31 66 VAL B N 1
ATOM 1418 C CA . VAL B 1 66 ? 4.934 -6.098 -1.662 1 98.31 66 VAL B CA 1
ATOM 1419 C C . VAL B 1 66 ? 5.875 -6.91 -2.549 1 98.31 66 VAL B C 1
ATOM 1421 O O . VAL B 1 66 ? 6.395 -6.402 -3.545 1 98.31 66 VAL B O 1
ATOM 1424 N N . ILE B 1 67 ? 6.066 -8.078 -2.213 1 98.12 67 ILE B N 1
ATOM 1425 C CA . ILE B 1 67 ? 6.801 -9.016 -3.059 1 98.12 67 ILE B CA 1
ATOM 1426 C C . ILE B 1 67 ? 5.914 -10.211 -3.395 1 98.12 67 ILE B C 1
ATOM 1428 O O . ILE B 1 67 ? 5.273 -10.789 -2.512 1 98.12 67 ILE B O 1
ATOM 1432 N N . VAL B 1 68 ? 5.855 -10.562 -4.648 1 96.69 68 VAL B N 1
ATOM 1433 C CA . VAL B 1 68 ? 5.066 -11.688 -5.141 1 96.69 68 VAL B CA 1
ATOM 1434 C C . VAL B 1 68 ? 5.953 -12.625 -5.953 1 96.69 68 VAL B C 1
ATOM 1436 O O . VAL B 1 68 ? 6.805 -12.172 -6.719 1 96.69 68 VAL B O 1
ATOM 1439 N N . GLN B 1 69 ? 5.715 -13.852 -5.715 1 96.88 69 GLN B N 1
ATOM 1440 C CA . GLN B 1 69 ? 6.398 -14.836 -6.551 1 96.88 69 GLN B CA 1
ATOM 1441 C C . GLN B 1 69 ? 5.945 -14.734 -8.008 1 96.88 69 GLN B C 1
ATOM 1443 O O . GLN B 1 69 ? 4.746 -14.648 -8.281 1 96.88 69 GLN B O 1
ATOM 1448 N N . ASN B 1 70 ? 6.934 -14.648 -8.906 1 94.88 70 ASN B N 1
ATOM 1449 C CA . ASN B 1 70 ? 6.645 -14.617 -10.336 1 94.88 70 ASN B CA 1
ATOM 1450 C C . ASN B 1 70 ? 6.484 -16.031 -10.898 1 94.88 70 ASN B C 1
ATOM 1452 O O . ASN B 1 70 ? 7.34 -16.5 -11.648 1 94.88 70 ASN B O 1
ATOM 1456 N N . ASN B 1 71 ? 5.512 -16.672 -10.711 1 92.81 71 ASN B N 1
ATOM 1457 C CA . ASN B 1 71 ? 5.219 -18.016 -11.203 1 92.81 71 ASN B CA 1
ATOM 1458 C C . ASN B 1 71 ? 4.039 -18.016 -12.164 1 92.81 71 ASN B C 1
ATOM 1460 O O . ASN B 1 71 ? 3.332 -19.016 -12.289 1 92.81 71 ASN B O 1
ATOM 1464 N N . GLY B 1 72 ? 3.746 -16.859 -12.719 1 89.31 72 GLY B N 1
ATOM 1465 C CA . GLY B 1 72 ? 2.66 -16.703 -13.672 1 89.31 72 GLY B CA 1
ATOM 1466 C C . GLY B 1 72 ? 1.352 -16.281 -13.031 1 89.31 72 GLY B C 1
ATOM 1467 O O . GLY B 1 72 ? 0.342 -16.125 -13.719 1 89.31 72 GLY B O 1
ATOM 1468 N N . ALA B 1 73 ? 1.386 -16.141 -11.719 1 90 73 ALA B N 1
ATOM 1469 C CA . ALA B 1 73 ? 0.182 -15.727 -11 1 90 73 ALA B CA 1
ATOM 1470 C C . ALA B 1 73 ? -0.19 -14.281 -11.328 1 90 73 ALA B C 1
ATOM 1472 O O . ALA B 1 73 ? 0.687 -13.438 -11.523 1 90 73 ALA B O 1
ATOM 1473 N N . GLY B 1 74 ? -1.54 -13.93 -11.359 1 93.12 74 GLY B N 1
ATOM 1474 C CA . GLY B 1 74 ? -2.006 -12.57 -11.562 1 93.12 74 GLY B CA 1
ATOM 1475 C C . GLY B 1 74 ? -1.859 -11.695 -10.328 1 93.12 74 GLY B C 1
ATOM 1476 O O . GLY B 1 74 ? -2.035 -12.172 -9.203 1 93.12 74 GLY B O 1
ATOM 1477 N N . PHE B 1 75 ? -1.609 -10.5 -10.508 1 93.19 75 PHE B N 1
ATOM 1478 C CA . PHE B 1 75 ? -1.421 -9.508 -9.453 1 93.19 75 PHE B CA 1
ATOM 1479 C C . PHE B 1 75 ? -1.816 -8.117 -9.938 1 93.19 75 PHE B C 1
ATOM 1481 O O . PHE B 1 75 ? -1.485 -7.73 -11.055 1 93.19 75 PHE B O 1
ATOM 1488 N N . HIS B 1 76 ? -2.627 -7.473 -9.211 1 97.25 76 HIS B N 1
ATOM 1489 C CA . HIS B 1 76 ? -2.986 -6.09 -9.5 1 97.25 76 HIS B CA 1
ATOM 1490 C C . HIS B 1 76 ? -3.041 -5.258 -8.227 1 97.25 76 HIS B C 1
ATOM 1492 O O . HIS B 1 76 ? -3.518 -5.73 -7.191 1 97.25 76 HIS B O 1
ATOM 1498 N N . THR B 1 77 ? -2.578 -4.102 -8.32 1 97.44 77 THR B N 1
ATOM 1499 C CA . THR B 1 77 ? -2.613 -3.191 -7.188 1 97.44 77 THR B CA 1
ATOM 1500 C C . THR B 1 77 ? -2.914 -1.767 -7.645 1 97.44 77 THR B C 1
ATOM 1502 O O . THR B 1 77 ? -2.607 -1.397 -8.781 1 97.44 77 THR B O 1
ATOM 1505 N N . ALA B 1 78 ? -3.502 -1.022 -6.848 1 97.56 78 ALA B N 1
ATOM 1506 C CA . ALA B 1 78 ? -3.736 0.407 -7.035 1 97.56 78 ALA B CA 1
ATOM 1507 C C . ALA B 1 78 ? -3.816 1.132 -5.695 1 97.56 78 ALA B C 1
ATOM 1509 O O . ALA B 1 78 ? -3.828 0.497 -4.641 1 97.56 78 ALA B O 1
ATOM 1510 N N . SER B 1 79 ? -3.775 2.361 -5.699 1 97.12 79 SER B N 1
ATOM 1511 C CA . SER B 1 79 ? -3.947 3.205 -4.523 1 97.12 79 SER B CA 1
ATOM 1512 C C . SER B 1 79 ? -4.645 4.512 -4.875 1 97.12 79 SER B C 1
ATOM 1514 O O . SER B 1 79 ? -4.656 4.922 -6.039 1 97.12 79 SER B O 1
ATOM 1516 N N . SER B 1 80 ? -5.266 5.07 -3.979 1 96.81 80 SER B N 1
ATOM 1517 C CA . SER B 1 80 ? -5.852 6.402 -4.098 1 96.81 80 SER B CA 1
ATOM 1518 C C . SER B 1 80 ? -5.566 7.242 -2.855 1 96.81 80 SER B C 1
ATOM 1520 O O . SER B 1 80 ? -5.43 6.707 -1.754 1 96.81 80 SER B O 1
ATOM 1522 N N . CYS B 1 81 ? -5.383 8.477 -3.041 1 95.5 81 CYS B N 1
ATOM 1523 C CA . CYS B 1 81 ? -5.145 9.453 -1.984 1 95.5 81 CYS B CA 1
ATOM 1524 C C . CYS B 1 81 ? -6.227 10.523 -1.979 1 95.5 81 CYS B C 1
ATOM 1526 O O . CYS B 1 81 ? -6.68 10.961 -3.037 1 95.5 81 CYS B O 1
ATOM 1528 N N . TYR B 1 82 ? -6.598 10.836 -0.741 1 94.5 82 TYR B N 1
ATOM 1529 C CA . TYR B 1 82 ? -7.555 11.93 -0.577 1 94.5 82 TYR B CA 1
ATOM 1530 C C . TYR B 1 82 ? -6.887 13.148 0.038 1 94.5 82 TYR B C 1
ATOM 1532 O O . TYR B 1 82 ? -6.863 13.305 1.262 1 94.5 82 TYR B O 1
ATOM 1540 N N . TRP B 1 83 ? -6.234 13.766 -0.75 1 87.69 83 TRP B N 1
ATOM 1541 C CA . TRP B 1 83 ? -5.637 15.07 -0.507 1 87.69 83 TRP B CA 1
ATOM 1542 C C . TRP B 1 83 ? -5.227 15.734 -1.818 1 87.69 83 TRP B C 1
ATOM 1544 O O . TRP B 1 83 ? -5.293 15.117 -2.883 1 87.69 83 TRP B O 1
ATOM 1554 N N . GLU B 1 84 ? -5 16.875 -2.125 1 65.81 84 GLU B N 1
ATOM 1555 C CA . GLU B 1 84 ? -4.875 17.672 -3.346 1 65.81 84 GLU B CA 1
ATOM 1556 C C . GLU B 1 84 ? -3.602 17.312 -4.105 1 65.81 84 GLU B C 1
ATOM 1558 O O . GLU B 1 84 ? -3.629 17.141 -5.324 1 65.81 84 GLU B O 1
ATOM 1563 N N . THR B 1 85 ? -2.602 16.766 -4.035 1 66.5 85 THR B N 1
ATOM 1564 C CA . THR B 1 85 ? -1.397 16.906 -4.844 1 66.5 85 THR B CA 1
ATOM 1565 C C . THR B 1 85 ? -1.042 15.586 -5.52 1 66.5 85 THR B C 1
ATOM 1567 O O . THR B 1 85 ? -1.186 14.523 -4.922 1 66.5 85 THR B O 1
ATOM 1570 N N . THR B 1 86 ? -0.794 15.672 -6.734 1 72.81 86 THR B N 1
ATOM 1571 C CA . THR B 1 86 ? -0.41 14.484 -7.492 1 72.81 86 THR B CA 1
ATOM 1572 C C . THR B 1 86 ? 1.089 14.227 -7.371 1 72.81 86 THR B C 1
ATOM 1574 O O . THR B 1 86 ? 1.567 13.141 -7.707 1 72.81 86 THR B O 1
ATOM 1577 N N . ASP B 1 87 ? 1.812 15.109 -6.785 1 85.94 87 ASP B N 1
ATOM 1578 C CA . ASP B 1 87 ? 3.264 14.969 -6.742 1 85.94 87 ASP B CA 1
ATOM 1579 C C . ASP B 1 87 ? 3.732 14.562 -5.344 1 85.94 87 ASP B C 1
ATOM 1581 O O . ASP B 1 87 ? 4.793 15 -4.891 1 85.94 87 ASP B O 1
ATOM 1585 N N . ASP B 1 88 ? 3.002 13.703 -4.715 1 93.88 88 ASP B N 1
ATOM 1586 C CA . ASP B 1 88 ? 3.309 13.383 -3.326 1 93.88 88 ASP B CA 1
ATOM 1587 C C . ASP B 1 88 ? 3.482 11.875 -3.139 1 93.88 88 ASP B C 1
ATOM 1589 O O . ASP B 1 88 ? 3.314 11.359 -2.031 1 93.88 88 ASP B O 1
ATOM 1593 N N . SER B 1 89 ? 3.74 11.195 -4.316 1 96.56 89 SER B N 1
ATOM 1594 C CA . SER B 1 89 ? 3.934 9.758 -4.227 1 96.56 89 SER B CA 1
ATOM 1595 C C . SER B 1 89 ? 4.914 9.258 -5.285 1 96.56 89 SER B C 1
ATOM 1597 O O . SER B 1 89 ? 5.125 9.922 -6.301 1 96.56 89 SER B O 1
ATOM 1599 N N . TYR B 1 90 ? 5.531 8.227 -5.02 1 97.56 90 TYR B N 1
ATOM 1600 C CA . TYR B 1 90 ? 6.332 7.488 -5.988 1 97.56 90 TYR B CA 1
ATOM 1601 C C . TYR B 1 90 ? 6.129 5.984 -5.824 1 97.56 90 TYR B C 1
ATOM 1603 O O . TYR B 1 90 ? 6.117 5.473 -4.703 1 97.56 90 TYR B O 1
ATOM 1611 N N . ILE B 1 91 ? 5.906 5.273 -6.949 1 97.94 91 ILE B N 1
ATOM 1612 C CA . ILE B 1 91 ? 5.73 3.824 -6.977 1 97.94 91 ILE B CA 1
ATOM 1613 C C . ILE B 1 91 ? 6.812 3.189 -7.844 1 97.94 91 ILE B C 1
ATOM 1615 O O . ILE B 1 91 ? 6.941 3.514 -9.023 1 97.94 91 ILE B O 1
ATOM 1619 N N . ASP B 1 92 ? 7.629 2.35 -7.258 1 98.62 92 ASP B N 1
ATOM 1620 C CA . ASP B 1 92 ? 8.625 1.568 -7.984 1 98.62 92 ASP B CA 1
ATOM 1621 C C . ASP B 1 92 ? 8.117 0.155 -8.266 1 98.62 92 ASP B C 1
ATOM 1623 O O . ASP B 1 92 ? 7.66 -0.537 -7.352 1 98.62 92 ASP B O 1
ATOM 1627 N N . LYS B 1 93 ? 8.25 -0.245 -9.477 1 98.06 93 LYS B N 1
ATOM 1628 C CA . LYS B 1 93 ? 7.871 -1.598 -9.875 1 98.06 93 LYS B CA 1
ATOM 1629 C C . LYS B 1 93 ? 9.078 -2.375 -10.391 1 98.06 93 LYS B C 1
ATOM 1631 O O . LYS B 1 93 ? 9.469 -2.227 -11.547 1 98.06 93 LYS B O 1
ATOM 1636 N N . PHE B 1 94 ? 9.633 -3.145 -9.523 1 98.31 94 PHE B N 1
ATOM 1637 C CA . PHE B 1 94 ? 10.75 -4.008 -9.875 1 98.31 94 PHE B CA 1
ATOM 1638 C C . PHE B 1 94 ? 10.258 -5.367 -10.352 1 98.31 94 PHE B C 1
ATOM 1640 O O . PHE B 1 94 ? 9.492 -6.039 -9.656 1 98.31 94 PHE B O 1
ATOM 1647 N N . GLU B 1 95 ? 10.586 -5.758 -11.539 1 96.88 95 GLU B N 1
ATOM 1648 C CA . GLU B 1 95 ? 10.227 -7.066 -12.078 1 96.88 95 GLU B CA 1
ATOM 1649 C C . GLU B 1 95 ? 11.461 -7.93 -12.305 1 96.88 95 GLU B C 1
ATOM 1651 O O . GLU B 1 95 ? 12.25 -7.668 -13.219 1 96.88 95 GLU B 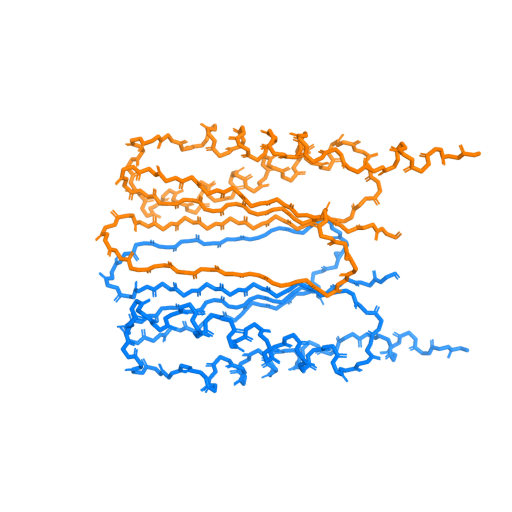O 1
ATOM 1656 N N . GLY B 1 96 ? 11.586 -8.977 -11.547 1 97 96 GLY B N 1
ATOM 1657 C CA . GLY B 1 96 ? 12.641 -9.969 -11.727 1 97 96 GLY B CA 1
ATOM 1658 C C . GLY B 1 96 ? 12.156 -11.234 -12.398 1 97 96 GLY B C 1
ATOM 1659 O O . GLY B 1 96 ? 10.984 -11.344 -12.766 1 97 96 GLY B O 1
ATOM 1660 N N . GLN B 1 97 ? 13.133 -12.141 -12.531 1 97.12 97 GLN B N 1
ATOM 1661 C CA . GLN B 1 97 ? 12.82 -13.406 -13.172 1 97.12 97 GLN B CA 1
ATOM 1662 C C . GLN B 1 97 ? 11.898 -14.25 -12.297 1 97.12 97 GLN B C 1
ATOM 1664 O O . GLN B 1 97 ? 11.023 -14.961 -12.805 1 97.12 97 GLN B O 1
ATOM 1669 N N . ASN B 1 98 ? 11.984 -14.188 -11.031 1 97.25 98 ASN B N 1
ATOM 1670 C CA . ASN B 1 98 ? 11.336 -15.141 -10.133 1 97.25 98 ASN B CA 1
ATOM 1671 C C . ASN B 1 98 ? 10.359 -14.445 -9.188 1 97.25 98 ASN B C 1
ATOM 1673 O O . ASN B 1 98 ? 9.562 -15.102 -8.523 1 97.25 98 ASN B O 1
ATOM 1677 N N . LEU B 1 99 ? 10.438 -13.078 -9.109 1 97.69 99 LEU B N 1
ATOM 1678 C CA . LEU B 1 99 ? 9.57 -12.344 -8.188 1 97.69 99 LEU B CA 1
ATOM 1679 C C . LEU B 1 99 ? 9.312 -10.93 -8.695 1 97.69 99 LEU B C 1
ATOM 1681 O O . LEU B 1 99 ? 10.078 -10.406 -9.5 1 97.69 99 LEU B O 1
ATOM 1685 N N . TYR B 1 100 ? 8.188 -10.312 -8.258 1 96.75 100 TYR B N 1
ATOM 1686 C CA . TYR B 1 100 ? 7.883 -8.898 -8.406 1 96.75 100 TYR B CA 1
ATOM 1687 C C . TYR B 1 100 ? 7.992 -8.172 -7.07 1 96.75 100 TYR B C 1
ATOM 1689 O O . TYR B 1 100 ? 7.68 -8.734 -6.02 1 96.75 100 TYR B O 1
ATOM 1697 N N . CYS B 1 101 ? 8.414 -6.977 -7.148 1 98.25 101 CYS B N 1
ATOM 1698 C CA . CYS B 1 101 ? 8.461 -6.129 -5.965 1 98.25 101 CYS B CA 1
ATOM 1699 C C . CYS B 1 101 ? 7.91 -4.738 -6.266 1 98.25 101 CYS B C 1
ATOM 1701 O O . CYS B 1 101 ? 8.414 -4.051 -7.156 1 98.25 101 CYS B O 1
ATOM 1703 N N . ILE B 1 102 ? 6.891 -4.344 -5.559 1 98.75 102 ILE B N 1
ATOM 1704 C CA . ILE B 1 102 ? 6.348 -2.992 -5.668 1 98.75 102 ILE B CA 1
ATOM 1705 C C . ILE B 1 102 ? 6.594 -2.232 -4.367 1 98.75 102 ILE B C 1
ATOM 1707 O O . ILE B 1 102 ? 6.18 -2.678 -3.293 1 98.75 102 ILE B O 1
ATOM 1711 N N . THR B 1 103 ? 7.242 -1.218 -4.434 1 98.88 103 THR B N 1
ATOM 1712 C CA . THR B 1 103 ? 7.484 -0.33 -3.301 1 98.88 103 THR B CA 1
ATOM 1713 C C . THR B 1 103 ? 6.91 1.059 -3.572 1 98.88 103 THR B C 1
ATOM 1715 O O . THR B 1 103 ? 7.203 1.665 -4.605 1 98.88 103 THR B O 1
ATOM 1718 N N . SER B 1 104 ? 6.102 1.521 -2.695 1 98.56 104 SER B N 1
ATOM 1719 C CA . SER B 1 104 ? 5.473 2.832 -2.828 1 98.56 104 SER B CA 1
ATOM 1720 C C . SER B 1 104 ? 5.82 3.734 -1.65 1 98.56 104 SER B C 1
ATOM 1722 O O . SER B 1 104 ? 5.863 3.281 -0.504 1 98.56 104 SER B O 1
ATOM 1724 N N . VAL B 1 105 ? 6.02 4.977 -1.938 1 98.38 105 VAL B N 1
ATOM 1725 C CA . VAL B 1 105 ? 6.219 6.012 -0.927 1 98.38 105 VAL B CA 1
ATOM 1726 C C . VAL B 1 105 ? 5.195 7.129 -1.123 1 98.38 105 VAL B C 1
ATOM 1728 O O . VAL B 1 105 ? 4.98 7.594 -2.244 1 98.38 105 VAL B O 1
ATOM 1731 N N . TYR B 1 106 ? 4.559 7.488 -0.071 1 96.69 106 TYR B N 1
ATOM 1732 C CA . TYR B 1 106 ? 3.693 8.664 -0.01 1 96.69 106 TYR B CA 1
ATOM 1733 C C . TYR B 1 106 ? 4.195 9.656 1.031 1 96.69 106 TYR B C 1
ATOM 1735 O O . TYR B 1 106 ? 4.621 9.266 2.119 1 96.69 106 TYR B O 1
ATOM 1743 N N . TRP B 1 107 ? 4.125 10.922 0.673 1 95.94 107 TRP B N 1
ATOM 1744 C CA . TRP B 1 107 ? 4.496 11.938 1.646 1 95.94 107 TRP B CA 1
ATOM 1745 C C . TRP B 1 107 ? 3.455 13.055 1.691 1 95.94 107 TRP B C 1
ATOM 1747 O O . TRP B 1 107 ? 2.879 13.414 0.663 1 95.94 107 TRP B O 1
ATOM 1757 N N . ILE B 1 108 ? 3.23 13.469 2.922 1 92.88 108 ILE B N 1
ATOM 1758 C CA . ILE B 1 108 ? 2.156 14.422 3.178 1 92.88 108 ILE B CA 1
ATOM 1759 C C . ILE B 1 108 ? 2.691 15.586 4.004 1 92.88 108 ILE B C 1
ATOM 1761 O O . ILE B 1 108 ? 3.316 15.383 5.047 1 92.88 108 ILE B O 1
ATOM 1765 N N . SER B 1 109 ? 2.424 16.797 3.475 1 88.19 109 SER B N 1
ATOM 1766 C CA . SER B 1 109 ? 2.848 17.969 4.227 1 88.19 109 SER B CA 1
ATOM 1767 C C . SER B 1 109 ? 2.072 18.094 5.535 1 88.19 109 SER B C 1
ATOM 1769 O O . SER B 1 109 ? 0.884 17.766 5.594 1 88.19 109 SER B O 1
ATOM 1771 N N . LEU B 1 110 ? 2.604 18.469 6.602 1 72.25 110 LEU B N 1
ATOM 1772 C CA . LEU B 1 110 ? 2.033 18.672 7.93 1 72.25 110 LEU B CA 1
ATOM 1773 C C . LEU B 1 110 ? 1.313 20 8.023 1 72.25 110 LEU B C 1
ATOM 1775 O O . LEU B 1 110 ? 1.71 20.969 7.371 1 72.25 110 LEU B O 1
#

Nearest PDB structures (foldseek):
  8pr0-assembly1_G  TM=9.251E-01  e=1.695E-13  Homo sapiens
  8glv-assembly1_AR  TM=9.194E-01  e=5.425E-12  Chlamydomonas reinhardtii
  2pg1-assembly1_G  TM=9.411E-01  e=3.280E-11  Drosophila melanogaster
  5wi4-assembly1_B  TM=9.323E-01  e=2.590E-10  Mus musculus
  8glv-assembly1_MK  TM=8.847E-01  e=9.529E-11  Chlamydomonas reinhardtii

pLDDT: mean 93.07, std 11.49, range [37.88, 98.94]

Secondary structure (DSSP, 8-state):
---HHHHS--HHHHHHHHHHHHHHH--TTPPP-HHHHHHHHHHHHHHHHHHHHTT--SEEEEEEEEEEE-SS--EEEEEEEESS-SSSEEEEEEE-SSEEEEEEEEEEE-/---HHHHS--HHHHHHHHHHHHHHH--TTPPP-HHHHHHHHHHHHHHHHHHHHTT--SEEEEEEEEEEE-SS--EEEEEEEESS-SSSEEEEEEE-SSEEEEEEEEEEE-

=== Feature glossary ===
Each block in this record encodes a different view of the same protein. In brief:

Predicted aligned error. PAE(i, j) answers: if I align the predicted and true structures on residue i, how far off (in Å) do I expect residue j to be? A block-diagonal PAE matrix with low values on the blocks and high values off-diagonal is the signature of a multi-domain protein with confidently predicted domains but uncertain inter-domain orientation.

Contact-map, Ramachandran, and PAE plots. Plot images: a contact map (which residues are close in 3D, as an N×N binary image), a Ramachandran scatter (backbone torsion angles, revealing secondary-structure composition at a glance), and — for AlphaFold structures — a PAE heatmap (pairwise prediction confidence).

Backbone torsions (φ/ψ). φ (phi) and ψ (psi) are the two rotatable backbone dihedrals per residue: φ is the C(i-1)–N–Cα–C torsion, ψ is the N–Cα–C–N(i+1) torsion, both in degrees on (−180°, 180°]. α-helical residues cluster near (−60°, −45°); β-strand residues near (−120°, +130°). A Ramachandran plot is simply a scatter of (φ, ψ) for every residue.

Foldseek 3Di. A 3Di character summarizes, for each residue, the relative orientation of the Cα frame of its nearest spatial neighbor. Because it encodes fold topology rather than chemistry, 3Di alignments detect remote structural similarity that sequence alignment misses.

Radius of gyration, Cα contacts, bounding box. Three whole-structure scalars: the radius of gyration (RMS distance of Cα from centroid, in Å), the count of Cα–Cα contacts (pairs closer than 8 Å and separated by more than four residues in sequence — i.e. tertiary, not local, contacts), and the bounding-box dimensions. Together they distinguish compact globular folds from extended fibres or disordered chains.

Sequence. Sequence gives the chain of amino acids in standard one-letter code (A=alanine, C=cysteine, …, Y=tyrosine), read N→C. It is the only feature that is directly encoded by the gene; all structural features are derived from the folded form of this sequence.

mmCIF coordinates. Atomic coordinates in PDBx/mmCIF format — the same representation the Protein Data Bank distributes. Each line of the _atom_site loop places one backbone atom in Cartesian space (units: ångströms, origin: arbitrary).

Secondary structure (3-state, P-SEA). Three-state secondary structure (P-SEA) collapses the eight DSSP classes 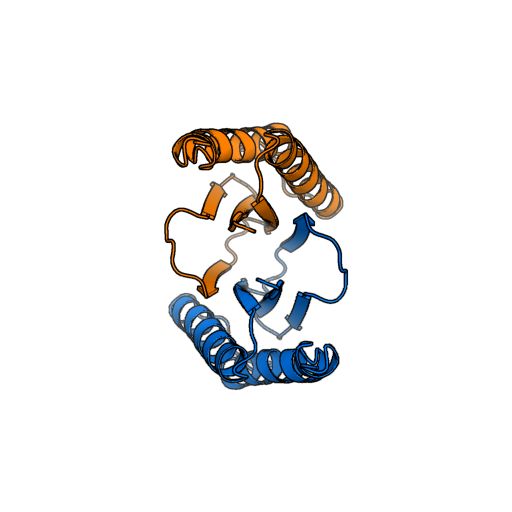into helix (a), strand (b), and coil (c). P-SEA assigns these from Cα geometry alone — distances and angles — without requiring backbone oxygens, so it works on any Cα trace.

InterPro / GO / CATH / organism. Functional annotations link the protein to curated databases. InterPro entries identify conserved domains and families by matching the sequence against member-database signatures (Pfam, PROSITE, CDD, …). Gene Ontology (GO) terms describe molecular function, biological process, and cellular component in a controlled vocabulary. CATH places the structure in a hierarchical fold classification (Class/Architecture/Topology/Homologous-superfamily). The organism is the source species.

B-factor. B-factor (Debye–Waller factor) reflects atomic displacement in the crystal lattice. It is an experimental observable (units Å²), not a prediction; low values mean the atom is pinned down, high values mean it moves or is heterogeneous across the crystal.

Rendered structure images. Structure images are PyMOL renders from six orthogonal camera directions. Cartoon representation draws helices as coils and strands as arrows; sticks shows the backbone as bonds; surface shows the solvent-excluded envelope. Rainbow coloring maps sequence position to hue (blue→red, N→C); chain coloring assigns a distinct color per polypeptide.

Solvent-accessible surface area. Solvent-accessible surface area (SASA) is the area in Å² traced out by the centre of a 1.4 Å probe sphere (a water molecule) rolled over the protein's van der Waals surface (Shrake–Rupley / Lee–Richards construction). Buried residues have near-zero SASA; fully exposed residues can exceed 200 Å². The total SASA scales roughly with the number of surface residues.

Secondary structure (8-state, DSSP). The SS8 string is DSSP's per-residue secondary-structure call. α-helix (H) means an i→i+4 H-bond ladder; β-strand (E) means the residue participates in a β-sheet; 3₁₀ (G) and π (I) are tighter and wider helices; T/S are turns/bends; '-' is loop.

pLDDT. For AlphaFold models, the B-factor field carries pLDDT — the model's own estimate of local accuracy on a 0–100 scale. Regions with pLDDT<50 should be treated as essentially unmodeled; they often correspond to intrinsically disordered segments.

Nearest PDB structures. Nearest PDB neighbors are the top structural matches found by Foldseek when searching this structure against the entire Protein Data Bank. Each hit reports a TM-score (0 to 1; >0.5 almost always implies the same fold) and an E-value. These are *structural* homologs — they may share no detectable sequence similarity.